Protein AF-A0A351VLK9-F1 (afdb_monomer)

Foldseek 3Di:
DDDDDDDDDDDDDPPPPPPPPPPPPPPDPDDDDDDDLVVCCVPDVPLLVLLVVALVCCVPPHTPCNQAVDDPPVDDCRGDDPLVPDDDALLSVDRCQCCFQVDNSRRPRTFHHAQAAVNCCSPPVVLLVLCVVAPDPCNPGHPCVQVRDPPDHHFPVVPDDDLDPPDDSVCQVQFADRSNRVRGDHDLPDAVVSVCSPVVVVLVCLCPDPDPSVPPGPSVPD

pLDDT: mean 87.06, std 15.51, range [38.19, 97.19]

Radius of gyration: 41.42 Å; Cα contacts (8 Å, |Δi|>4): 183; chains: 1; bounding box: 79×41×162 Å

Secondary structure (DSSP, 8-state):
---------------------------PPPPPPPPPHHHHHHH--HHHHHHHHH-GGGGTS--HHHH----TTT-S--SPPGGGT--SSGGGG-S-GGGT---TTSTTS--PPSS--HHHHTT-HHHHHHHHHS--GGGGS-HHHH--STTPPPPGGGT---SSTT--TTTHHHHEETTEEEEE---TT--HHHHHTT-HHHHHHHHH--SGGGGS-GGGT-

Mean predicted aligned error: 10.51 Å

Structure (mmCIF, N/CA/C/O backbone):
data_AF-A0A351VLK9-F1
#
_entry.id   AF-A0A351VLK9-F1
#
loop_
_atom_site.group_PDB
_atom_site.id
_atom_site.type_symbol
_atom_site.label_atom_id
_atom_site.label_alt_id
_atom_site.label_comp_id
_atom_site.label_asym_id
_atom_site.label_entity_id
_atom_site.label_seq_id
_atom_site.pdbx_PDB_ins_code
_atom_site.Cartn_x
_atom_site.Cartn_y
_atom_site.Cartn_z
_atom_site.occupancy
_atom_site.B_iso_or_equiv
_atom_site.auth_seq_id
_atom_site.auth_comp_id
_atom_site.auth_asym_id
_atom_site.auth_atom_id
_atom_site.pdbx_PDB_model_num
ATOM 1 N N . MET A 1 1 ? 32.050 27.496 -116.269 1.00 38.66 1 MET A N 1
ATOM 2 C CA . MET A 1 1 ? 32.851 26.652 -117.185 1.00 38.66 1 MET A CA 1
ATOM 3 C C . MET A 1 1 ? 34.077 26.145 -116.440 1.00 38.66 1 MET A C 1
ATOM 5 O O . MET A 1 1 ? 34.770 26.977 -115.879 1.00 38.66 1 MET A O 1
ATOM 9 N N . LYS A 1 2 ? 34.313 24.822 -116.494 1.00 38.19 2 LYS A N 1
ATOM 10 C CA . LYS A 1 2 ? 35.496 24.050 -116.039 1.00 38.19 2 LYS A CA 1
ATOM 11 C C . LYS A 1 2 ? 35.729 24.023 -114.509 1.00 38.19 2 LYS A C 1
ATOM 13 O O . LYS A 1 2 ? 36.043 25.049 -113.938 1.00 38.19 2 LYS A O 1
ATOM 18 N N . SER A 1 3 ? 35.426 22.960 -113.755 1.00 40.16 3 SER A N 1
ATOM 19 C CA . SER A 1 3 ? 35.744 21.513 -113.833 1.00 40.16 3 SER A CA 1
ATOM 20 C C . SER A 1 3 ? 36.990 21.124 -113.020 1.00 40.16 3 SER A C 1
ATOM 22 O O . SER A 1 3 ? 37.981 21.842 -113.042 1.00 40.16 3 SER A O 1
ATOM 24 N N . LEU A 1 4 ? 36.894 19.928 -112.417 1.00 43.19 4 LEU A N 1
ATOM 25 C CA . LEU A 1 4 ? 37.929 19.050 -111.840 1.00 43.19 4 LEU A CA 1
ATOM 26 C C . LEU A 1 4 ? 38.531 19.499 -110.495 1.00 43.19 4 LEU A C 1
ATOM 28 O O . LEU A 1 4 ? 39.123 20.558 -110.389 1.00 43.19 4 LEU A O 1
ATOM 32 N N . ALA A 1 5 ? 38.302 18.816 -109.371 1.00 42.62 5 ALA A N 1
ATOM 33 C CA . ALA A 1 5 ? 38.585 17.421 -109.003 1.00 42.62 5 ALA A CA 1
ATOM 34 C C . ALA A 1 5 ? 40.076 17.101 -108.755 1.00 42.62 5 ALA A C 1
ATOM 36 O O . ALA A 1 5 ? 40.874 17.056 -109.682 1.00 42.62 5 ALA A O 1
ATOM 37 N N . ARG A 1 6 ? 40.311 16.670 -107.502 1.00 44.03 6 ARG A N 1
ATOM 38 C CA . ARG A 1 6 ? 41.155 15.550 -107.036 1.00 44.03 6 ARG A CA 1
ATOM 39 C C . ARG A 1 6 ? 42.611 15.775 -106.567 1.00 44.03 6 ARG A C 1
ATOM 41 O O . ARG A 1 6 ? 43.497 16.106 -107.334 1.00 44.03 6 ARG A O 1
ATOM 48 N N . PHE A 1 7 ? 42.789 15.302 -105.320 1.00 41.56 7 PHE A N 1
ATOM 49 C CA . PHE A 1 7 ? 43.925 14.597 -104.699 1.00 41.56 7 PHE A CA 1
ATOM 50 C C . PHE A 1 7 ? 45.202 15.368 -104.332 1.00 41.56 7 PHE A C 1
ATOM 52 O O . PHE A 1 7 ? 46.007 15.678 -105.193 1.00 41.56 7 PHE A O 1
ATOM 59 N N . MET A 1 8 ? 45.486 15.435 -103.021 1.00 42.91 8 MET A N 1
ATOM 60 C CA . MET A 1 8 ? 46.761 14.960 -102.456 1.00 42.91 8 MET A CA 1
ATOM 61 C C . MET A 1 8 ? 46.675 14.759 -100.931 1.00 42.91 8 MET A C 1
ATOM 63 O O . MET A 1 8 ? 46.055 15.537 -100.213 1.00 42.91 8 MET A O 1
ATOM 67 N N . LYS A 1 9 ? 47.260 13.646 -100.472 1.00 42.00 9 LYS A N 1
ATOM 68 C CA . LYS A 1 9 ? 47.380 13.178 -99.081 1.00 42.00 9 LYS A CA 1
ATOM 69 C C . LYS A 1 9 ? 48.529 13.898 -98.356 1.00 42.00 9 LYS A C 1
ATOM 71 O O . LYS A 1 9 ? 49.592 14.022 -98.951 1.00 42.00 9 LYS A O 1
ATOM 76 N N . ALA A 1 10 ? 48.362 14.208 -97.069 1.00 46.72 10 ALA A N 1
ATOM 77 C CA . ALA A 1 10 ? 49.424 14.274 -96.043 1.00 46.72 10 ALA A CA 1
ATOM 78 C C . ALA A 1 10 ? 48.728 14.357 -94.663 1.00 46.72 10 ALA A C 1
ATOM 80 O O . ALA A 1 10 ? 47.927 15.256 -94.454 1.00 46.72 10 ALA A O 1
ATOM 81 N N . LEU A 1 11 ? 48.680 13.305 -93.839 1.00 42.38 11 LEU A N 1
ATOM 82 C CA . LEU A 1 11 ? 49.688 12.797 -92.888 1.00 42.38 11 LEU A CA 1
ATOM 83 C C . LEU A 1 11 ? 50.043 13.779 -91.744 1.00 42.38 11 LEU A C 1
ATOM 85 O O . LEU A 1 11 ? 50.674 14.799 -91.985 1.00 42.38 11 LEU A O 1
ATOM 89 N N . GLY A 1 12 ? 49.710 13.383 -90.503 1.00 39.00 12 GLY A N 1
ATOM 90 C CA . GLY A 1 12 ? 50.138 13.998 -89.229 1.00 39.00 12 GLY A CA 1
ATOM 91 C C . GLY A 1 12 ? 49.122 15.006 -88.671 1.00 39.00 12 GLY A C 1
ATOM 92 O O . GLY A 1 12 ? 48.649 15.858 -89.400 1.00 39.00 12 GLY A O 1
ATOM 93 N N . VAL A 1 13 ? 48.686 14.999 -87.412 1.00 45.06 13 VAL A N 1
ATOM 94 C CA . VAL A 1 13 ? 49.172 14.401 -86.163 1.00 45.06 13 VAL A CA 1
ATOM 95 C C . VAL A 1 13 ? 47.934 14.152 -85.290 1.00 45.06 13 VAL A C 1
ATOM 97 O O . VAL A 1 13 ? 47.103 15.043 -85.125 1.00 45.06 13 VAL A O 1
ATOM 100 N N . ALA A 1 14 ? 47.787 12.945 -84.741 1.00 46.28 14 ALA A N 1
ATOM 101 C CA . ALA A 1 14 ? 46.732 12.634 -83.780 1.00 46.28 14 ALA A CA 1
ATOM 102 C C . ALA A 1 14 ? 47.067 13.285 -82.429 1.00 46.28 14 ALA A C 1
ATOM 104 O O . ALA A 1 14 ? 47.799 12.720 -81.621 1.00 46.28 14 ALA A O 1
ATOM 105 N N . ALA A 1 15 ? 46.552 14.491 -82.194 1.00 49.56 15 ALA A N 1
ATOM 106 C CA . ALA A 1 15 ? 46.549 15.109 -80.876 1.00 49.56 15 ALA A CA 1
ATOM 107 C C . ALA A 1 15 ? 45.440 14.461 -80.032 1.00 49.56 15 ALA A C 1
ATOM 109 O O . ALA A 1 15 ? 44.283 14.879 -80.058 1.00 49.56 15 ALA A O 1
ATOM 110 N N . THR A 1 16 ? 45.778 13.396 -79.306 1.00 49.72 16 THR A N 1
ATOM 111 C CA . THR A 1 16 ? 44.915 12.833 -78.265 1.00 49.72 16 THR A CA 1
ATOM 112 C C . THR A 1 16 ? 44.784 13.840 -77.123 1.00 49.72 16 THR A C 1
ATOM 114 O O . THR A 1 16 ? 45.648 13.912 -76.249 1.00 49.72 16 THR A O 1
ATOM 117 N N . LEU A 1 17 ? 43.700 14.623 -77.131 1.00 50.06 17 LEU A N 1
ATOM 118 C CA . LEU A 1 17 ? 43.206 15.341 -75.956 1.00 50.06 17 LEU A CA 1
ATOM 119 C C . LEU A 1 17 ? 42.828 14.304 -74.885 1.00 50.06 17 LEU A C 1
ATOM 121 O O . LEU A 1 17 ? 41.733 13.744 -74.904 1.00 50.06 17 LEU A O 1
ATOM 125 N N . MET A 1 18 ? 43.730 14.039 -73.939 1.00 49.38 18 MET A N 1
ATOM 126 C CA . MET A 1 18 ? 43.358 13.415 -72.670 1.00 49.38 18 MET A CA 1
ATOM 127 C C . MET A 1 18 ? 42.609 14.458 -71.838 1.00 49.38 18 MET A C 1
ATOM 129 O O . MET A 1 18 ? 43.203 15.232 -71.091 1.00 49.38 18 MET A O 1
ATOM 133 N N . GLY A 1 19 ? 41.288 14.506 -72.007 1.00 53.06 19 GLY A N 1
ATOM 134 C CA . GLY A 1 19 ? 40.402 15.188 -71.075 1.00 53.06 19 GLY A CA 1
ATOM 135 C C . GLY A 1 19 ? 40.466 14.477 -69.728 1.00 53.06 19 GLY A C 1
ATOM 136 O O . GLY A 1 19 ? 39.858 13.425 -69.552 1.00 53.06 19 GLY A O 1
ATOM 137 N N . VAL A 1 20 ? 41.223 15.036 -68.785 1.00 56.69 20 VAL A N 1
ATOM 138 C CA . VAL A 1 20 ? 41.205 14.617 -67.382 1.00 56.69 20 VAL A CA 1
ATOM 139 C C . VAL A 1 20 ? 39.860 15.051 -66.801 1.00 56.69 20 VAL A C 1
ATOM 141 O O . VAL A 1 20 ? 39.715 16.144 -66.260 1.00 56.69 20 VAL A O 1
ATOM 144 N N . THR A 1 21 ? 38.838 14.211 -66.941 1.00 60.12 21 THR A N 1
ATOM 145 C CA . THR A 1 21 ? 37.632 14.327 -66.125 1.00 60.12 21 THR A CA 1
ATOM 146 C C . THR A 1 21 ? 38.020 13.944 -64.704 1.00 60.12 21 THR A C 1
ATOM 148 O O . THR A 1 21 ? 38.149 12.761 -64.387 1.00 60.12 21 THR A O 1
ATOM 151 N N . ALA A 1 22 ? 38.260 14.945 -63.858 1.00 56.12 22 ALA A N 1
ATOM 152 C CA . ALA A 1 22 ? 38.387 14.754 -62.423 1.00 56.12 22 ALA A CA 1
ATOM 153 C C . ALA A 1 22 ? 37.045 14.232 -61.892 1.00 56.12 22 ALA A C 1
ATOM 155 O O . ALA A 1 22 ? 36.114 14.995 -61.640 1.00 56.12 22 ALA A O 1
ATOM 156 N N . LEU A 1 23 ? 36.934 12.908 -61.785 1.00 57.50 23 LEU A N 1
ATOM 157 C CA . LEU A 1 23 ? 35.837 12.246 -61.104 1.00 57.50 23 LEU A CA 1
ATOM 158 C C . LEU A 1 23 ? 36.029 12.529 -59.610 1.00 57.50 23 LEU A C 1
ATOM 160 O O . LEU A 1 23 ? 36.830 11.882 -58.937 1.00 57.50 23 LEU A O 1
ATOM 164 N N . THR A 1 24 ? 35.349 13.548 -59.093 1.00 58.91 24 THR A N 1
ATOM 165 C CA . THR A 1 24 ? 35.246 13.758 -57.652 1.00 58.91 24 THR A CA 1
ATOM 166 C C . THR A 1 24 ? 34.420 12.611 -57.083 1.00 58.91 24 THR A C 1
ATOM 168 O O . THR A 1 24 ? 33.191 12.630 -57.083 1.00 58.91 24 THR A O 1
ATOM 171 N N . ALA A 1 25 ? 35.105 11.559 -56.634 1.00 58.53 25 ALA A N 1
ATOM 172 C CA . ALA A 1 25 ? 34.496 10.519 -55.828 1.00 58.53 25 ALA A CA 1
ATOM 173 C C . ALA A 1 25 ? 34.034 11.164 -54.517 1.00 58.53 25 ALA A C 1
ATOM 175 O O . ALA A 1 25 ? 34.821 11.382 -53.597 1.00 58.53 25 ALA A O 1
ATOM 176 N N . VAL A 1 26 ? 32.750 11.515 -54.449 1.00 58.75 26 VAL A N 1
ATOM 177 C CA . VAL A 1 26 ? 32.091 11.801 -53.180 1.00 58.75 26 VAL A CA 1
ATOM 178 C C . VAL A 1 26 ? 32.098 10.482 -52.419 1.00 58.75 26 VAL A C 1
ATOM 180 O O . VAL A 1 26 ? 31.368 9.556 -52.769 1.00 58.75 26 VAL A O 1
ATOM 183 N N . ALA A 1 27 ? 32.979 10.364 -51.427 1.00 59.81 27 ALA A N 1
ATOM 184 C CA . ALA A 1 27 ? 32.932 9.266 -50.480 1.00 59.81 27 ALA A CA 1
ATOM 185 C C . ALA A 1 27 ? 31.582 9.350 -49.758 1.00 59.81 27 ALA A C 1
ATOM 187 O O . ALA A 1 27 ? 31.376 10.213 -48.908 1.00 59.81 27 ALA A O 1
ATOM 188 N N . ALA A 1 28 ? 30.635 8.506 -50.160 1.00 59.81 28 ALA A N 1
ATOM 189 C CA . ALA A 1 28 ? 29.409 8.316 -49.410 1.00 59.81 28 ALA A CA 1
ATOM 190 C C . ALA A 1 28 ? 29.796 7.744 -48.040 1.00 59.81 28 ALA A C 1
ATOM 192 O O . ALA A 1 28 ? 30.475 6.717 -47.974 1.00 59.81 28 ALA A O 1
ATOM 193 N N . ASP A 1 29 ? 29.396 8.421 -46.962 1.00 59.12 29 ASP A N 1
ATOM 194 C CA . ASP A 1 29 ? 29.546 7.899 -45.606 1.00 59.12 29 ASP A CA 1
ATOM 195 C C . ASP A 1 29 ? 28.924 6.498 -45.547 1.00 59.12 29 ASP A C 1
ATOM 197 O O . ASP A 1 29 ? 27.739 6.312 -45.842 1.00 59.12 29 ASP A O 1
ATOM 201 N N . ALA A 1 30 ? 29.730 5.495 -45.191 1.00 59.91 30 ALA A N 1
ATOM 202 C CA . ALA A 1 30 ? 29.230 4.144 -44.996 1.00 59.91 30 ALA A CA 1
ATOM 203 C C . ALA A 1 30 ? 28.154 4.164 -43.892 1.00 59.91 30 ALA A C 1
ATOM 205 O O . ALA A 1 30 ? 28.359 4.805 -42.853 1.00 59.91 30 ALA A O 1
ATOM 206 N N . PRO A 1 31 ? 27.011 3.476 -44.074 1.00 60.72 31 PRO A N 1
ATOM 207 C CA . PRO A 1 31 ? 25.967 3.456 -43.062 1.00 60.72 31 PRO A CA 1
ATOM 208 C C . PRO A 1 31 ? 26.537 2.889 -41.759 1.00 60.72 31 PRO A C 1
ATOM 210 O O . PRO A 1 31 ? 27.068 1.778 -41.721 1.00 60.72 31 PRO A O 1
ATOM 213 N N . LYS A 1 32 ? 26.443 3.674 -40.681 1.00 66.88 32 LYS A N 1
ATOM 214 C CA . LYS A 1 32 ? 26.833 3.221 -39.342 1.00 66.88 32 LYS A CA 1
ATOM 215 C C . LYS A 1 32 ? 25.995 1.998 -38.977 1.00 66.88 32 LYS A C 1
ATOM 217 O O . LYS A 1 32 ? 24.780 2.009 -39.163 1.00 66.88 32 LYS A O 1
ATOM 222 N N . ALA A 1 33 ? 26.647 0.963 -38.449 1.00 78.19 33 ALA A N 1
ATOM 223 C CA . ALA A 1 33 ? 25.965 -0.242 -37.995 1.00 78.19 33 ALA A CA 1
ATOM 224 C C . ALA A 1 33 ? 24.868 0.116 -36.976 1.00 78.19 33 ALA A C 1
ATOM 226 O O . ALA A 1 33 ? 25.128 0.810 -35.991 1.00 78.19 33 ALA A O 1
ATOM 227 N N . VAL A 1 34 ? 23.645 -0.347 -37.235 1.00 80.81 34 VAL A N 1
ATOM 228 C CA . VAL A 1 34 ? 22.484 -0.146 -36.361 1.00 80.81 34 VAL A CA 1
ATOM 229 C C . VAL A 1 34 ? 22.349 -1.368 -35.458 1.00 80.81 34 VAL A C 1
ATOM 231 O O . VAL A 1 34 ? 22.357 -2.498 -35.943 1.00 80.81 34 VAL A O 1
ATOM 234 N N . LEU A 1 35 ? 22.244 -1.146 -34.148 1.00 82.94 35 LEU A N 1
ATOM 235 C CA . LEU A 1 35 ? 22.056 -2.225 -33.179 1.00 82.94 35 LEU A CA 1
ATOM 236 C C . LEU A 1 35 ? 20.668 -2.861 -33.333 1.00 82.94 35 LEU A C 1
ATOM 238 O O . LEU A 1 35 ? 19.665 -2.171 -33.489 1.00 82.94 35 LEU A O 1
ATOM 242 N N . SER A 1 36 ? 20.604 -4.187 -33.234 1.00 87.81 36 SER A N 1
ATOM 243 C CA . SER A 1 36 ? 19.357 -4.945 -33.127 1.00 87.81 36 SER A CA 1
ATOM 244 C C . SER A 1 36 ? 19.070 -5.338 -31.671 1.00 87.81 36 SER A C 1
ATOM 246 O O . SER A 1 36 ? 19.965 -5.350 -30.826 1.00 87.81 36 SER A O 1
ATOM 248 N N . ASN A 1 37 ? 17.831 -5.738 -31.356 1.00 86.25 37 ASN A N 1
ATOM 249 C CA . ASN A 1 37 ? 17.490 -6.221 -30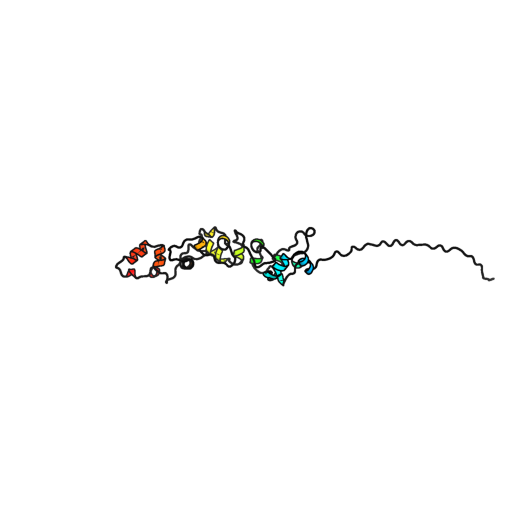.007 1.00 86.25 37 ASN A CA 1
ATOM 250 C C . ASN A 1 37 ? 18.294 -7.477 -29.609 1.00 86.25 37 ASN A C 1
ATOM 252 O O . ASN A 1 37 ? 18.609 -7.668 -28.436 1.00 86.25 37 ASN A O 1
ATOM 256 N N . SER A 1 38 ? 18.678 -8.312 -30.581 1.00 88.81 38 SER A N 1
ATOM 257 C CA . SER A 1 38 ? 19.545 -9.475 -30.353 1.00 88.81 38 SER A CA 1
ATOM 258 C C . SER A 1 38 ? 20.996 -9.116 -30.034 1.00 88.81 38 SER A C 1
ATOM 260 O O . SER A 1 38 ? 21.741 -9.970 -29.558 1.00 88.81 38 SER A O 1
ATOM 262 N N . ASP A 1 39 ? 21.423 -7.876 -30.270 1.00 91.25 39 ASP A N 1
ATOM 263 C CA . ASP A 1 39 ? 22.765 -7.433 -29.893 1.00 91.25 39 ASP A CA 1
ATOM 264 C C . ASP A 1 39 ? 22.836 -7.025 -28.419 1.00 91.25 39 ASP A C 1
ATOM 266 O O . ASP A 1 39 ? 23.883 -7.177 -27.795 1.00 91.25 39 ASP A O 1
ATOM 270 N N . CYS A 1 40 ? 21.717 -6.592 -27.825 1.00 90.00 40 CYS A N 1
ATOM 271 C CA . CYS A 1 40 ? 21.666 -6.131 -26.437 1.00 90.00 40 CYS A CA 1
ATOM 272 C C . CYS A 1 40 ? 22.142 -7.208 -25.448 1.00 90.00 40 CYS A C 1
ATOM 274 O O . CYS A 1 40 ? 22.915 -6.912 -24.537 1.00 90.00 40 CYS A O 1
ATOM 276 N N . VAL A 1 41 ? 21.736 -8.466 -25.660 1.00 90.56 41 VAL A N 1
ATOM 277 C CA . VAL A 1 41 ? 22.082 -9.607 -24.788 1.00 90.56 41 VAL A CA 1
ATOM 278 C C . VAL A 1 41 ? 23.573 -9.950 -24.802 1.00 90.56 41 VAL A C 1
ATOM 280 O O . VAL A 1 41 ? 24.061 -10.566 -23.860 1.00 90.56 41 VAL A O 1
ATOM 283 N N . LYS A 1 42 ? 24.314 -9.545 -25.845 1.00 92.00 42 LYS A N 1
ATOM 284 C CA . LYS A 1 42 ? 25.750 -9.841 -25.976 1.00 92.00 42 LYS A CA 1
ATOM 285 C C . LYS A 1 42 ? 26.588 -9.073 -24.949 1.00 92.00 42 LYS A C 1
ATOM 287 O O . LYS A 1 42 ? 27.650 -9.549 -24.566 1.00 92.00 42 LYS A O 1
ATOM 292 N N . CYS A 1 43 ? 26.099 -7.914 -24.496 1.00 93.44 43 CYS A N 1
ATOM 293 C CA . CYS A 1 43 ? 26.780 -7.056 -23.520 1.00 93.44 43 CYS A CA 1
ATOM 294 C C . CYS A 1 43 ? 25.994 -6.884 -22.209 1.00 93.44 43 CYS A C 1
ATOM 296 O O . CYS A 1 43 ? 26.592 -6.673 -21.156 1.00 93.44 43 CYS A O 1
ATOM 298 N N . HIS A 1 44 ? 24.662 -6.977 -22.245 1.00 92.38 44 HIS A N 1
ATOM 299 C CA . HIS A 1 44 ? 23.796 -6.877 -21.072 1.00 92.38 44 HIS A CA 1
ATOM 300 C C . HIS A 1 44 ? 23.087 -8.210 -20.838 1.00 92.38 44 HIS A C 1
ATOM 302 O O . HIS A 1 44 ? 21.999 -8.411 -21.356 1.00 92.38 44 HIS A O 1
ATOM 308 N N . SER A 1 45 ? 23.664 -9.114 -20.045 1.00 93.75 45 SER A N 1
ATOM 309 C CA . SER A 1 45 ? 23.023 -10.400 -19.716 1.00 93.75 45 SER A CA 1
ATOM 310 C C . SER A 1 45 ? 21.945 -10.265 -18.634 1.00 93.75 45 SER A C 1
ATOM 312 O O . SER A 1 45 ? 20.838 -10.782 -18.773 1.00 93.75 45 SER A O 1
ATOM 314 N N . ALA A 1 46 ? 22.221 -9.476 -17.592 1.00 96.38 46 ALA A N 1
ATOM 315 C CA . ALA A 1 46 ? 21.354 -9.382 -16.417 1.00 96.38 46 ALA A CA 1
ATOM 316 C C . ALA A 1 46 ? 19.960 -8.786 -16.704 1.00 96.38 46 ALA A C 1
ATOM 318 O O . ALA A 1 46 ? 18.964 -9.223 -16.130 1.00 96.38 46 ALA A O 1
ATOM 319 N N . ALA A 1 47 ? 19.862 -7.775 -17.574 1.00 94.50 47 ALA A N 1
ATOM 320 C CA . ALA A 1 47 ? 18.584 -7.124 -17.877 1.00 94.50 47 ALA A CA 1
ATOM 321 C C . ALA A 1 47 ? 17.618 -8.044 -18.659 1.00 94.50 47 ALA A C 1
ATOM 323 O O . ALA A 1 47 ? 16.487 -8.225 -18.206 1.00 94.50 47 ALA A O 1
ATOM 324 N N . PRO A 1 48 ? 18.036 -8.689 -19.763 1.00 93.94 48 PRO A N 1
ATOM 325 C CA . PRO A 1 48 ? 17.252 -9.716 -20.445 1.00 93.94 48 PRO A CA 1
ATOM 326 C C . PRO A 1 48 ? 16.838 -10.878 -19.541 1.00 93.94 48 PRO A C 1
ATOM 328 O O . PRO A 1 48 ? 15.682 -11.288 -19.593 1.00 93.94 48 PRO A O 1
ATOM 331 N N . GLU A 1 49 ? 17.727 -11.372 -18.675 1.00 95.19 49 GLU A N 1
ATOM 332 C CA . GLU A 1 49 ? 17.391 -12.417 -17.697 1.00 95.19 49 GLU A CA 1
ATOM 333 C C . GLU A 1 49 ? 16.299 -11.951 -16.723 1.00 95.19 49 GLU A C 1
ATOM 335 O O . GLU A 1 49 ? 15.310 -12.654 -16.495 1.00 95.19 49 GLU A O 1
ATOM 340 N N . ALA A 1 50 ? 16.421 -10.727 -16.200 1.00 96.56 50 ALA A N 1
ATOM 341 C CA . ALA A 1 50 ? 15.424 -10.135 -15.316 1.00 96.56 50 ALA A CA 1
ATOM 342 C C . ALA A 1 50 ? 14.062 -9.957 -16.010 1.00 96.56 50 ALA A C 1
ATOM 344 O O . ALA A 1 50 ? 13.032 -10.299 -15.422 1.00 96.56 50 ALA A O 1
ATOM 345 N N . VAL A 1 51 ? 14.044 -9.493 -17.265 1.00 95.88 51 VAL A N 1
ATOM 346 C CA . VAL A 1 51 ? 12.819 -9.382 -18.078 1.00 95.88 51 VAL A CA 1
ATOM 347 C C . VAL A 1 51 ? 12.224 -10.763 -18.359 1.00 95.88 51 VAL A C 1
ATOM 349 O O . VAL A 1 51 ? 11.012 -10.953 -18.241 1.00 95.88 51 VAL A O 1
ATOM 352 N N . ALA A 1 52 ? 13.055 -11.753 -18.687 1.00 94.94 52 ALA A N 1
ATOM 353 C CA . ALA A 1 52 ? 12.604 -13.111 -18.960 1.00 94.94 52 ALA A CA 1
ATOM 354 C C . ALA A 1 52 ? 11.929 -13.745 -17.736 1.00 94.94 52 ALA A C 1
ATOM 356 O O . ALA A 1 52 ? 10.884 -14.388 -17.894 1.00 94.94 52 ALA A O 1
ATOM 357 N N . ALA A 1 53 ? 12.494 -13.525 -16.545 1.00 96.75 53 ALA A N 1
ATOM 358 C CA . ALA A 1 53 ? 11.986 -14.049 -15.284 1.00 96.75 53 ALA A CA 1
ATOM 359 C C . ALA A 1 53 ? 10.777 -13.261 -14.748 1.00 96.75 53 ALA A C 1
ATOM 361 O O . ALA A 1 53 ? 9.805 -13.861 -14.300 1.00 96.75 53 ALA A O 1
ATOM 362 N N . ASN A 1 54 ? 10.820 -11.923 -14.788 1.00 97.19 54 ASN A N 1
ATOM 363 C CA . ASN A 1 54 ? 9.906 -11.055 -14.032 1.00 97.19 54 ASN A CA 1
ATOM 364 C C . ASN A 1 54 ? 9.420 -9.805 -14.795 1.00 97.19 54 ASN A C 1
ATOM 366 O O . ASN A 1 54 ? 8.823 -8.910 -14.190 1.00 97.19 54 ASN A O 1
ATOM 370 N N . GLY A 1 55 ? 9.625 -9.732 -16.112 1.00 96.12 55 GLY A N 1
ATOM 371 C CA . GLY A 1 55 ? 9.307 -8.558 -16.936 1.00 96.12 55 GLY A CA 1
ATOM 372 C C . GLY A 1 55 ? 7.819 -8.258 -17.104 1.00 96.12 55 GLY A C 1
ATOM 373 O O . GLY A 1 55 ? 7.449 -7.142 -17.460 1.00 96.12 55 GLY A O 1
ATOM 374 N N . GLY A 1 56 ? 6.932 -9.219 -16.832 1.00 95.38 56 GLY A N 1
ATOM 375 C CA . GLY A 1 56 ? 5.496 -9.037 -17.054 1.00 95.38 56 GLY A CA 1
ATOM 376 C C . GLY A 1 56 ? 5.209 -8.599 -18.495 1.00 95.38 56 GLY A C 1
ATOM 377 O O . GLY A 1 56 ? 5.727 -9.198 -19.432 1.00 95.38 56 GLY A O 1
ATOM 378 N N . ALA A 1 57 ? 4.431 -7.527 -18.672 1.00 94.25 57 ALA A N 1
ATOM 379 C CA . ALA A 1 57 ? 4.140 -6.974 -19.998 1.00 94.25 57 ALA A CA 1
ATOM 380 C C . ALA A 1 57 ? 5.394 -6.465 -20.732 1.00 94.25 57 ALA A C 1
ATOM 382 O O . ALA A 1 57 ? 5.417 -6.473 -21.958 1.00 94.25 57 ALA A O 1
ATOM 383 N N . HIS A 1 58 ? 6.467 -6.096 -20.021 1.00 94.62 58 HIS A N 1
ATOM 384 C CA . HIS A 1 58 ? 7.697 -5.646 -20.678 1.00 94.62 58 HIS A CA 1
ATOM 385 C C . HIS A 1 58 ? 8.438 -6.778 -21.404 1.00 94.62 58 HIS A C 1
ATOM 387 O O . HIS A 1 58 ? 9.308 -6.518 -22.221 1.00 94.62 58 HIS A O 1
ATOM 393 N N . LYS A 1 59 ? 8.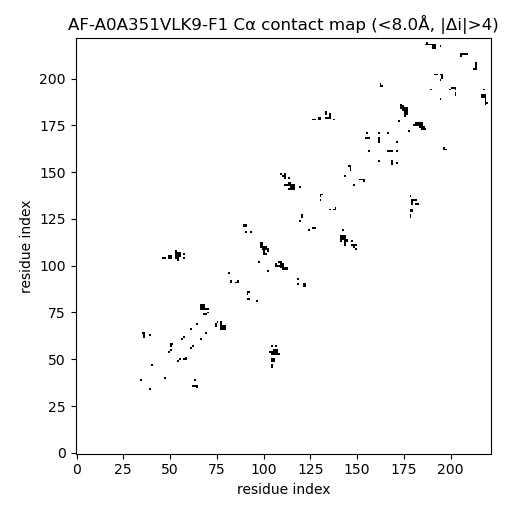089 -8.040 -21.126 1.00 94.12 59 LYS A N 1
ATOM 394 C CA . LYS A 1 59 ? 8.624 -9.203 -21.842 1.00 94.12 59 LYS A CA 1
ATOM 395 C C . LYS A 1 59 ? 7.979 -9.398 -23.219 1.00 94.12 59 LYS A C 1
ATOM 397 O O . LYS A 1 59 ? 8.584 -10.020 -24.083 1.00 94.12 59 LYS A O 1
ATOM 402 N N . THR A 1 60 ? 6.739 -8.940 -23.397 1.00 92.12 60 THR A N 1
ATOM 403 C CA . THR A 1 60 ? 5.895 -9.305 -24.551 1.00 92.12 60 THR A CA 1
ATOM 404 C C . THR A 1 60 ? 5.399 -8.119 -25.365 1.00 92.12 60 THR A C 1
ATOM 406 O O . THR A 1 60 ? 5.012 -8.301 -26.512 1.00 92.12 60 THR A O 1
ATOM 409 N N . SER A 1 61 ? 5.342 -6.929 -24.772 1.00 93.25 61 SER A N 1
ATOM 410 C CA . SER A 1 61 ? 4.691 -5.753 -25.365 1.00 93.25 61 SER A CA 1
ATOM 411 C C . SER A 1 61 ? 5.662 -4.630 -25.713 1.00 93.25 61 SER A C 1
ATOM 413 O O . SER A 1 61 ? 5.246 -3.651 -26.317 1.00 93.25 61 SER A O 1
ATOM 415 N N . VAL A 1 62 ? 6.930 -4.763 -25.325 1.00 92.56 62 VAL A N 1
ATOM 416 C CA . VAL A 1 62 ? 8.017 -3.844 -25.676 1.00 92.56 62 VAL A CA 1
ATOM 417 C C . VAL A 1 62 ? 9.282 -4.660 -25.921 1.00 92.56 62 VAL A C 1
ATOM 419 O O . VAL A 1 62 ? 9.445 -5.759 -25.390 1.00 92.56 62 VAL A O 1
ATOM 422 N N . SER A 1 63 ? 10.181 -4.112 -26.719 1.00 92.44 63 SER A N 1
ATOM 423 C CA . SER A 1 63 ? 11.525 -4.614 -26.959 1.00 92.44 63 SER A CA 1
ATOM 424 C C . SER A 1 63 ? 12.573 -3.733 -26.273 1.00 92.44 63 SER A C 1
ATOM 426 O O . SER A 1 63 ? 12.253 -2.684 -25.707 1.00 92.44 63 SER A O 1
ATOM 428 N N . CYS A 1 64 ? 13.844 -4.147 -26.301 1.00 92.50 64 CYS A N 1
ATOM 429 C CA . CYS A 1 64 ? 14.922 -3.387 -25.667 1.00 92.50 64 CYS A CA 1
ATOM 430 C C . CYS A 1 64 ? 15.007 -1.969 -26.247 1.00 92.50 64 CYS A C 1
ATOM 432 O O . CYS A 1 64 ? 15.122 -1.015 -25.488 1.00 92.50 64 CYS A O 1
ATOM 434 N N . GLN A 1 65 ? 14.883 -1.828 -27.567 1.00 91.50 65 GLN A N 1
ATOM 435 C CA . GLN A 1 65 ? 14.962 -0.542 -28.265 1.00 91.50 65 GLN A CA 1
ATOM 436 C C . GLN A 1 65 ? 13.706 0.329 -28.133 1.00 91.50 65 GLN A C 1
ATOM 438 O O . GLN A 1 65 ? 13.821 1.546 -28.228 1.00 91.50 65 GLN A O 1
ATOM 443 N N . ASP A 1 66 ? 12.538 -0.252 -27.833 1.00 91.69 66 ASP A N 1
ATOM 444 C CA . ASP A 1 66 ? 11.321 0.536 -27.565 1.00 91.69 66 ASP A CA 1
ATOM 445 C C . ASP A 1 66 ? 11.444 1.342 -26.262 1.00 91.69 66 ASP A C 1
ATOM 447 O O . ASP A 1 66 ? 10.831 2.395 -26.106 1.00 91.69 66 ASP A O 1
ATOM 451 N N . CYS A 1 67 ? 12.263 0.851 -25.325 1.00 91.38 67 CYS A N 1
ATOM 452 C CA . CYS A 1 67 ? 12.587 1.541 -24.081 1.00 91.38 67 CYS A CA 1
ATOM 453 C C . CYS A 1 67 ? 13.971 2.209 -24.122 1.00 91.38 67 CYS A C 1
ATOM 455 O O . CYS A 1 67 ? 14.182 3.199 -23.438 1.00 91.38 67 CYS A O 1
ATOM 457 N N . HIS A 1 68 ? 14.923 1.699 -24.907 1.00 92.38 68 HIS A N 1
ATOM 458 C CA . HIS A 1 68 ? 16.274 2.246 -25.002 1.00 92.38 68 HIS A CA 1
ATOM 459 C C . HIS A 1 68 ? 16.563 2.842 -26.382 1.00 92.38 68 HIS A C 1
ATOM 461 O O . HIS A 1 68 ? 17.155 2.192 -27.242 1.00 92.38 68 HIS A O 1
ATOM 467 N N . ALA A 1 69 ? 16.240 4.126 -26.556 1.00 87.69 69 ALA A N 1
ATOM 468 C CA . ALA A 1 69 ? 16.398 4.866 -27.815 1.00 87.69 69 ALA A CA 1
ATOM 469 C C . ALA A 1 69 ? 17.859 5.255 -28.161 1.00 87.69 69 ALA A C 1
ATOM 471 O O . ALA A 1 69 ? 18.104 6.186 -28.930 1.00 87.69 69 ALA A O 1
ATOM 472 N N . GLY A 1 70 ? 18.853 4.591 -27.566 1.00 87.56 70 GLY A N 1
ATOM 473 C CA . GLY A 1 70 ? 20.267 4.852 -27.816 1.00 87.56 70 GLY A CA 1
ATOM 474 C C . GLY A 1 70 ? 21.191 4.293 -26.738 1.00 87.56 70 GLY A C 1
ATOM 475 O O . GLY A 1 70 ? 20.767 3.560 -25.850 1.00 87.56 70 GLY A O 1
ATOM 476 N N . HIS A 1 71 ? 22.471 4.660 -26.811 1.00 86.69 71 HIS A N 1
ATOM 477 C CA . HIS A 1 71 ? 23.501 4.190 -25.885 1.00 86.69 71 HIS A CA 1
ATOM 478 C C . HIS A 1 71 ? 24.412 5.350 -25.440 1.00 86.69 71 HIS A C 1
ATOM 480 O O . HIS A 1 71 ? 24.703 6.238 -26.255 1.00 86.69 71 HIS A O 1
ATOM 486 N N . PRO A 1 72 ? 24.899 5.382 -24.183 1.00 87.00 72 PRO A N 1
ATOM 487 C CA . PRO A 1 72 ? 25.849 6.400 -23.754 1.00 87.00 72 PRO A CA 1
ATOM 488 C C . PRO A 1 72 ? 27.221 6.175 -24.418 1.00 87.00 72 PRO A C 1
ATOM 490 O O . PRO A 1 72 ? 27.571 5.031 -24.714 1.00 87.00 72 PRO A O 1
ATOM 493 N N . PRO A 1 73 ? 28.026 7.230 -24.636 1.00 89.25 73 PRO A N 1
ATOM 494 C CA . PRO A 1 73 ? 27.769 8.626 -24.269 1.00 89.25 73 PRO A CA 1
ATOM 495 C C . PRO A 1 73 ? 26.914 9.405 -25.285 1.00 89.25 73 PRO A C 1
ATOM 497 O O . PRO A 1 73 ? 26.512 10.528 -24.983 1.00 89.25 73 PRO A O 1
ATOM 500 N N . THR A 1 74 ? 26.632 8.837 -26.462 1.00 89.50 74 THR A N 1
ATOM 501 C CA . THR A 1 74 ? 25.935 9.515 -27.569 1.00 89.50 74 THR A CA 1
ATOM 502 C C . THR A 1 74 ? 24.513 9.928 -27.201 1.00 89.50 74 THR A C 1
ATOM 504 O O . THR A 1 74 ? 24.095 11.040 -27.512 1.00 89.50 74 THR A O 1
ATOM 507 N N . VAL A 1 75 ? 23.785 9.066 -26.488 1.00 88.06 75 VAL A N 1
ATOM 508 C CA . VAL A 1 75 ? 22.448 9.362 -25.961 1.00 88.06 75 VAL A CA 1
ATOM 509 C C . VAL A 1 75 ? 22.492 9.253 -24.442 1.00 88.06 75 VAL A C 1
ATOM 511 O O . VAL A 1 75 ? 22.862 8.219 -23.899 1.00 88.06 75 VAL A O 1
ATOM 514 N N . LYS A 1 76 ? 22.146 10.335 -23.735 1.00 84.81 76 LYS A N 1
ATOM 515 C CA . LYS A 1 76 ? 22.210 10.387 -22.260 1.00 84.81 76 LYS A CA 1
ATOM 516 C C . LYS A 1 76 ? 20.883 10.042 -21.582 1.00 84.81 76 LYS A C 1
ATOM 518 O O . LYS A 1 76 ? 20.879 9.435 -20.519 1.00 84.81 76 LYS A O 1
ATOM 523 N N . LYS A 1 77 ? 19.758 10.428 -22.189 1.00 87.06 77 LYS A N 1
ATOM 524 C CA . LYS A 1 77 ? 18.398 10.142 -21.705 1.00 87.06 77 LYS A CA 1
ATOM 525 C C . LYS A 1 77 ? 17.773 9.089 -22.605 1.00 87.06 77 LYS A C 1
ATOM 527 O O . LYS A 1 77 ? 17.098 9.410 -23.571 1.00 87.06 77 LYS A O 1
ATOM 532 N N . ILE A 1 78 ? 18.127 7.844 -22.328 1.00 90.31 78 ILE A N 1
ATOM 533 C CA . ILE A 1 78 ? 17.822 6.715 -23.208 1.00 90.31 78 ILE A CA 1
ATOM 534 C C . ILE A 1 78 ? 16.419 6.159 -22.953 1.00 90.31 78 ILE A C 1
ATOM 536 O O . ILE A 1 78 ? 15.801 5.656 -23.883 1.00 90.31 78 ILE A O 1
ATOM 540 N N . ILE A 1 79 ? 15.945 6.264 -21.707 1.00 90.81 79 ILE A N 1
ATOM 541 C CA . ILE A 1 79 ? 14.662 5.724 -21.255 1.00 90.81 79 ILE A CA 1
ATOM 542 C C . ILE A 1 79 ? 13.577 6.803 -21.400 1.00 90.81 79 ILE A C 1
ATOM 544 O O . ILE A 1 79 ? 13.771 7.899 -20.862 1.00 90.81 79 ILE A O 1
ATOM 548 N N . PRO A 1 80 ? 12.461 6.528 -22.101 1.00 91.06 80 PRO A N 1
ATOM 549 C CA . PRO A 1 80 ? 11.339 7.450 -22.210 1.00 91.06 80 PRO A CA 1
ATOM 550 C C . PRO A 1 80 ? 10.578 7.594 -20.887 1.00 91.06 80 PRO A C 1
ATOM 552 O O . PRO A 1 80 ? 10.688 6.774 -19.973 1.00 91.06 80 PRO A O 1
ATOM 555 N N . GLU A 1 81 ? 9.745 8.630 -20.800 1.00 91.88 81 GLU A N 1
ATOM 556 C CA . GLU A 1 81 ? 8.838 8.800 -19.665 1.00 91.88 81 GLU A CA 1
ATOM 557 C C . GLU A 1 81 ? 7.833 7.644 -19.594 1.00 91.88 81 GLU A C 1
ATOM 559 O O . GLU A 1 81 ? 7.212 7.277 -20.594 1.00 91.88 81 GLU A O 1
ATOM 564 N N . CYS A 1 82 ? 7.608 7.101 -18.394 1.00 93.50 82 CYS A N 1
ATOM 56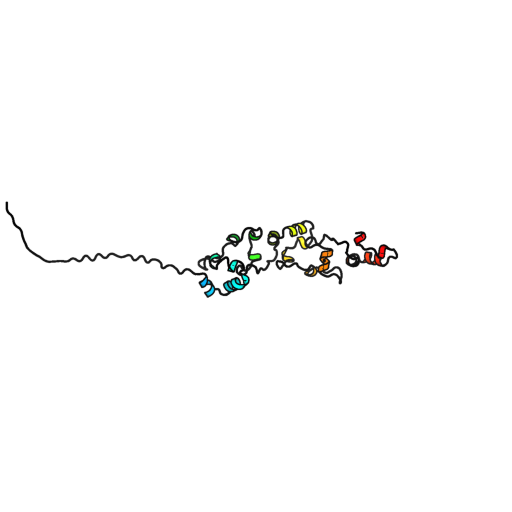5 C CA . CYS A 1 82 ? 6.725 5.945 -18.198 1.00 93.50 82 CYS A CA 1
ATOM 566 C C . CYS A 1 82 ? 5.296 6.204 -18.713 1.00 93.50 82 CYS A C 1
ATOM 568 O O . CYS A 1 82 ? 4.626 5.290 -19.195 1.00 93.50 82 CYS A O 1
ATOM 570 N N . SER A 1 83 ? 4.840 7.457 -18.633 1.00 92.94 83 SER A N 1
ATOM 571 C CA . SER A 1 83 ? 3.512 7.907 -19.062 1.00 92.94 83 SER A CA 1
ATOM 572 C C . SER A 1 83 ? 3.286 7.855 -20.577 1.00 92.94 83 SER A C 1
ATOM 574 O O . SER A 1 83 ? 2.137 7.936 -21.007 1.00 92.94 83 SER A O 1
ATOM 576 N N . GLN A 1 84 ? 4.336 7.679 -21.390 1.00 92.69 84 GLN A N 1
ATOM 577 C CA . GLN A 1 84 ? 4.190 7.492 -22.839 1.00 92.69 84 GLN A CA 1
ATOM 578 C C . GLN A 1 84 ? 3.492 6.170 -23.187 1.00 92.69 84 GLN A C 1
ATOM 580 O O . GLN A 1 84 ? 2.824 6.084 -24.214 1.00 92.69 84 GLN A O 1
ATOM 585 N N . CYS A 1 85 ? 3.596 5.159 -22.317 1.00 94.06 85 CYS A N 1
ATOM 586 C CA . CYS A 1 85 ? 2.946 3.859 -22.505 1.00 94.06 85 CYS A CA 1
ATOM 587 C C . CYS A 1 85 ? 1.964 3.514 -21.372 1.00 94.06 85 CYS A C 1
ATOM 589 O O . CYS A 1 85 ? 0.938 2.879 -21.612 1.00 94.06 85 CYS A O 1
ATOM 591 N N . HIS A 1 86 ? 2.236 3.938 -20.133 1.00 94.56 86 HIS A N 1
ATOM 592 C CA . HIS A 1 86 ? 1.360 3.687 -18.989 1.00 94.56 86 HIS A CA 1
ATOM 593 C C . HIS A 1 86 ? 0.307 4.788 -18.836 1.00 94.56 86 HIS A C 1
ATOM 595 O O . HIS A 1 86 ? 0.623 5.922 -18.485 1.00 94.56 86 HIS A O 1
ATOM 601 N N . SER A 1 87 ? -0.967 4.449 -19.048 1.00 95.06 87 SER A N 1
ATOM 602 C CA . SER A 1 87 ? -2.070 5.417 -19.001 1.00 95.06 87 SER A CA 1
ATOM 603 C C . SER A 1 87 ? -3.411 4.783 -18.591 1.00 95.06 87 SER A C 1
ATOM 605 O O . SER A 1 87 ? -3.516 3.580 -18.356 1.00 95.06 87 SER A O 1
ATOM 607 N N . GLY A 1 88 ? -4.453 5.609 -18.435 1.00 94.12 88 GLY A N 1
ATOM 608 C CA . GLY A 1 88 ? -5.837 5.146 -18.243 1.00 94.12 88 GLY A CA 1
ATOM 609 C C . GLY A 1 88 ? -6.294 4.917 -16.796 1.00 94.12 88 GLY A C 1
ATOM 610 O O . GLY A 1 88 ? -7.463 4.617 -16.571 1.00 94.12 88 GLY A O 1
ATOM 611 N N . LYS A 1 89 ? -5.425 5.094 -15.791 1.00 94.44 89 LYS A N 1
ATOM 612 C CA . LYS A 1 89 ? -5.785 4.996 -14.360 1.00 94.44 89 LYS A CA 1
ATOM 613 C C . LYS A 1 89 ? -5.152 6.124 -13.541 1.00 94.44 89 LYS A C 1
ATOM 615 O O . LYS A 1 89 ? -4.077 6.586 -13.921 1.00 94.44 89 LYS A O 1
ATOM 620 N N . PRO A 1 90 ? -5.749 6.535 -12.401 1.00 94.81 90 PRO A N 1
ATOM 621 C CA . PRO A 1 90 ? -5.159 7.544 -11.514 1.00 94.81 90 PRO A CA 1
ATOM 622 C C . PRO A 1 90 ? -3.722 7.216 -11.097 1.00 94.81 90 PRO A C 1
ATOM 624 O O . PRO A 1 90 ? -2.877 8.101 -11.067 1.00 94.81 90 PRO A O 1
ATOM 627 N N . HIS A 1 91 ? -3.428 5.935 -10.864 1.00 94.50 91 HIS A N 1
ATOM 628 C CA . HIS A 1 91 ? -2.086 5.452 -10.542 1.00 94.50 91 HIS A CA 1
ATOM 629 C C . HIS A 1 91 ? -1.026 5.845 -11.586 1.00 94.50 91 HIS A C 1
ATOM 631 O O . HIS A 1 91 ? 0.075 6.243 -11.227 1.00 94.50 91 HIS A O 1
ATOM 637 N N . TYR A 1 92 ? -1.360 5.808 -12.877 1.00 94.88 92 TYR A N 1
ATOM 638 C CA . TYR A 1 92 ? -0.413 6.151 -13.943 1.00 94.88 92 TYR A CA 1
ATOM 639 C C . TYR A 1 92 ? -0.187 7.661 -14.107 1.00 94.88 92 TYR A C 1
ATOM 641 O O . TYR A 1 92 ? 0.651 8.071 -14.900 1.00 94.88 92 TYR A O 1
ATOM 649 N N . LYS A 1 93 ? -0.914 8.499 -13.356 1.00 93.88 93 LYS A N 1
ATOM 650 C CA . LYS A 1 93 ? -0.705 9.955 -13.313 1.00 93.88 93 LYS A CA 1
ATOM 651 C C . LYS A 1 93 ? 0.326 10.376 -12.258 1.00 93.88 93 LYS A C 1
ATOM 653 O O . LYS A 1 93 ? 0.613 11.563 -12.133 1.00 93.88 93 LYS A O 1
ATOM 658 N N . LEU A 1 94 ? 0.845 9.433 -11.469 1.00 94.00 94 LEU A N 1
ATOM 659 C CA . LEU A 1 94 ? 1.871 9.704 -10.465 1.00 94.00 94 LEU A CA 1
ATOM 660 C C . LEU A 1 94 ? 3.192 10.083 -11.148 1.00 94.00 94 LEU A C 1
ATOM 662 O O . LEU A 1 94 ? 3.619 9.426 -12.090 1.00 94.00 94 LEU A O 1
ATOM 666 N N . ALA A 1 95 ? 3.867 11.116 -10.641 1.00 88.94 95 ALA A N 1
ATOM 667 C CA . ALA A 1 95 ? 5.110 11.606 -11.240 1.00 88.94 95 ALA A CA 1
ATOM 668 C C . ALA A 1 95 ? 6.335 10.725 -10.916 1.00 88.94 95 ALA A C 1
ATOM 670 O O . ALA A 1 95 ? 7.248 10.597 -11.723 1.00 88.94 95 ALA A O 1
ATOM 671 N N . ALA A 1 96 ? 6.374 10.106 -9.731 1.00 92.19 96 ALA A N 1
ATOM 672 C CA . ALA A 1 96 ? 7.578 9.466 -9.195 1.00 92.19 96 ALA A CA 1
ATOM 673 C C . ALA A 1 96 ? 7.499 7.925 -9.208 1.00 92.19 96 ALA A C 1
ATOM 675 O O . ALA A 1 96 ? 7.616 7.274 -8.168 1.00 92.19 96 ALA A O 1
ATOM 676 N N . CYS A 1 97 ? 7.317 7.331 -10.392 1.00 94.50 97 CYS A N 1
ATOM 677 C CA . CYS A 1 97 ? 7.104 5.886 -10.586 1.00 94.50 97 CYS A CA 1
ATOM 678 C C . CYS A 1 97 ? 8.165 5.009 -9.891 1.00 94.50 97 CYS A C 1
ATOM 680 O O . CYS A 1 97 ? 7.849 4.003 -9.247 1.00 94.50 97 CYS A O 1
ATOM 682 N N . LEU A 1 98 ? 9.433 5.431 -9.962 1.00 94.06 98 LEU A N 1
ATOM 683 C CA . LEU A 1 98 ? 10.584 4.694 -9.428 1.00 94.06 98 LEU A CA 1
ATOM 684 C C . LEU A 1 98 ? 10.669 4.685 -7.892 1.00 94.06 98 LEU A C 1
ATOM 686 O O . LEU A 1 98 ? 11.495 3.964 -7.333 1.00 94.06 98 LEU A O 1
ATOM 690 N N . ARG A 1 99 ? 9.801 5.428 -7.186 1.00 94.44 99 ARG A N 1
ATOM 691 C CA . ARG A 1 99 ? 9.677 5.320 -5.720 1.00 94.44 99 ARG A CA 1
ATOM 692 C C . ARG A 1 99 ? 9.123 3.970 -5.275 1.00 94.44 99 ARG A C 1
ATOM 694 O O . ARG A 1 99 ? 9.299 3.609 -4.117 1.00 94.44 99 ARG A O 1
ATOM 701 N N . CYS A 1 100 ? 8.453 3.252 -6.173 1.00 95.56 100 CYS A N 1
ATOM 702 C CA . CYS A 1 100 ? 7.959 1.900 -5.925 1.00 95.56 100 CYS A CA 1
ATOM 703 C C . CYS A 1 100 ? 8.484 0.921 -6.981 1.00 95.56 100 CYS A C 1
ATOM 705 O O . CYS A 1 100 ? 8.937 -0.169 -6.648 1.00 95.56 100 CYS A O 1
ATOM 707 N N . HIS A 1 101 ? 8.470 1.310 -8.255 1.00 95.62 101 HIS A N 1
ATOM 708 C CA . HIS A 1 101 ? 8.947 0.484 -9.362 1.00 95.62 101 HIS A CA 1
ATOM 709 C C . HIS A 1 101 ? 10.448 0.682 -9.581 1.00 95.62 101 HIS A C 1
ATOM 711 O O . HIS A 1 101 ? 10.861 1.301 -10.552 1.00 95.62 101 HIS A O 1
ATOM 717 N N . ASN A 1 102 ? 11.283 0.192 -8.665 1.00 94.56 102 ASN A N 1
ATOM 718 C CA . ASN A 1 102 ? 12.720 0.505 -8.673 1.00 94.56 102 ASN A CA 1
ATOM 719 C C . ASN A 1 102 ? 13.486 -0.097 -9.863 1.00 94.56 102 ASN A C 1
ATOM 721 O O . ASN A 1 102 ? 14.605 0.329 -10.137 1.00 94.56 102 ASN A O 1
ATOM 725 N N . ASN A 1 103 ? 12.908 -1.087 -10.547 1.00 95.12 103 ASN A N 1
ATOM 726 C CA . ASN A 1 103 ? 13.511 -1.727 -11.708 1.00 95.12 103 ASN A CA 1
ATOM 727 C C . ASN A 1 103 ? 12.461 -1.953 -12.816 1.00 95.12 103 ASN A C 1
ATOM 729 O O . ASN A 1 103 ? 11.607 -2.835 -12.672 1.00 95.12 103 ASN A O 1
ATOM 733 N N . PRO A 1 104 ? 12.532 -1.211 -13.937 1.00 94.50 104 PRO A N 1
ATOM 734 C CA . PRO A 1 104 ? 11.641 -1.397 -15.082 1.00 94.50 104 PRO A CA 1
ATOM 735 C C . PRO A 1 104 ? 11.750 -2.777 -15.742 1.00 94.50 104 PRO A C 1
ATOM 737 O O . PRO A 1 104 ? 10.804 -3.202 -16.393 1.00 94.50 104 PRO A O 1
ATOM 740 N N . HIS A 1 105 ? 12.849 -3.513 -15.559 1.00 96.12 105 HIS A N 1
ATOM 741 C CA . HIS A 1 105 ? 12.973 -4.889 -16.055 1.00 96.12 105 HIS A CA 1
ATOM 742 C C . HIS A 1 105 ? 12.186 -5.901 -15.214 1.00 96.12 105 HIS A C 1
ATOM 744 O O . HIS A 1 105 ? 11.930 -7.011 -15.670 1.00 96.12 105 HIS A O 1
ATOM 750 N N . THR A 1 106 ? 11.777 -5.526 -13.999 1.00 96.88 106 THR A N 1
ATOM 751 C CA . THR A 1 106 ? 10.975 -6.360 -13.095 1.00 96.88 106 THR A CA 1
ATOM 752 C C . THR A 1 106 ? 9.802 -5.555 -12.528 1.00 96.88 106 THR A C 1
ATOM 754 O O . THR A 1 106 ? 9.709 -5.367 -11.313 1.00 96.88 106 THR A O 1
ATOM 757 N N . PRO A 1 107 ? 8.884 -5.048 -13.370 1.00 94.56 107 PRO A N 1
ATOM 758 C CA . PRO A 1 107 ? 7.953 -3.983 -12.991 1.00 94.56 107 PRO A CA 1
ATOM 759 C C . PRO A 1 107 ? 6.994 -4.361 -11.853 1.00 94.56 107 PRO A C 1
ATOM 761 O O . PRO A 1 107 ? 6.472 -3.477 -11.179 1.00 94.56 107 PRO A O 1
ATOM 764 N N . LYS A 1 108 ? 6.750 -5.655 -11.607 1.00 93.69 108 LYS A N 1
ATOM 765 C CA . LYS A 1 108 ? 5.899 -6.133 -10.501 1.00 93.69 108 LYS A CA 1
ATOM 766 C C . LYS A 1 108 ? 6.657 -6.406 -9.199 1.00 93.69 108 LYS A C 1
ATOM 768 O O . LYS A 1 108 ? 6.020 -6.528 -8.155 1.00 93.69 108 LYS A O 1
ATOM 773 N N . ILE A 1 109 ? 7.985 -6.489 -9.243 1.00 95.25 109 ILE A N 1
ATOM 774 C CA . ILE A 1 109 ? 8.820 -6.601 -8.045 1.00 95.25 109 ILE A CA 1
ATOM 775 C C . ILE A 1 109 ? 9.134 -5.180 -7.594 1.00 95.25 109 ILE A C 1
ATOM 777 O O . ILE A 1 109 ? 10.013 -4.515 -8.138 1.00 95.25 109 ILE A O 1
ATOM 781 N N . ILE A 1 110 ? 8.365 -4.713 -6.616 1.00 94.88 110 ILE A N 1
ATOM 782 C CA . ILE A 1 110 ? 8.436 -3.340 -6.127 1.00 94.88 110 ILE A CA 1
ATOM 783 C C . ILE A 1 110 ? 8.963 -3.289 -4.701 1.00 94.88 110 ILE A C 1
ATOM 785 O O . ILE A 1 110 ? 8.688 -4.173 -3.886 1.00 94.88 110 ILE A O 1
ATOM 789 N N . LYS A 1 111 ? 9.663 -2.204 -4.377 1.00 95.25 111 LYS A N 1
ATOM 790 C CA . LYS A 1 111 ? 10.003 -1.839 -3.007 1.00 95.25 111 LYS A CA 1
ATOM 791 C C . LYS A 1 111 ? 9.447 -0.452 -2.743 1.00 95.25 111 LYS A C 1
ATOM 793 O O . LYS A 1 111 ? 9.845 0.521 -3.374 1.00 95.25 111 LYS A O 1
ATOM 798 N N . LEU A 1 112 ? 8.518 -0.373 -1.798 1.00 95.56 112 LEU A N 1
ATOM 799 C CA . LEU A 1 112 ? 7.930 0.901 -1.412 1.00 95.56 112 LEU A CA 1
ATOM 800 C C . LEU A 1 112 ? 9.002 1.777 -0.758 1.00 95.56 112 LEU A C 1
ATOM 802 O O . LEU A 1 112 ? 9.681 1.352 0.179 1.00 95.56 112 LEU A O 1
ATOM 806 N N . ALA A 1 113 ? 9.151 3.003 -1.253 1.00 94.94 113 ALA A N 1
ATOM 807 C CA . ALA A 1 113 ? 9.891 4.031 -0.545 1.00 94.94 113 ALA A CA 1
ATOM 808 C C . ALA A 1 113 ? 9.207 4.366 0.789 1.00 94.94 113 ALA A C 1
ATOM 810 O O . ALA A 1 113 ? 8.004 4.173 0.975 1.00 94.94 113 ALA A O 1
ATOM 811 N N . ASN A 1 114 ? 9.980 4.938 1.707 1.00 93.62 114 ASN A N 1
ATOM 812 C CA . ASN A 1 114 ? 9.424 5.519 2.921 1.00 93.62 114 ASN A CA 1
ATOM 813 C C . ASN A 1 114 ? 8.643 6.801 2.598 1.00 93.62 114 ASN A C 1
ATOM 815 O O . ASN A 1 114 ? 8.858 7.442 1.563 1.00 93.62 114 ASN A O 1
ATOM 819 N N . ASN A 1 115 ? 7.781 7.198 3.534 1.00 94.81 115 ASN A N 1
ATOM 820 C CA . ASN A 1 115 ? 6.986 8.422 3.473 1.00 94.81 115 ASN A CA 1
ATOM 821 C C . ASN A 1 115 ? 6.189 8.561 2.160 1.00 94.81 115 ASN A C 1
ATOM 823 O O . ASN A 1 115 ? 6.258 9.593 1.489 1.00 94.81 115 ASN A O 1
ATOM 827 N N . ILE A 1 116 ? 5.463 7.507 1.767 1.00 94.75 116 ILE A N 1
ATOM 828 C CA . ILE A 1 116 ? 4.464 7.563 0.686 1.00 94.75 116 ILE A CA 1
ATOM 829 C C . ILE A 1 116 ? 3.055 7.536 1.278 1.00 94.75 116 ILE A C 1
ATOM 831 O O . ILE A 1 116 ? 2.736 6.707 2.134 1.00 94.75 116 ILE A O 1
ATOM 835 N N . THR A 1 117 ? 2.220 8.451 0.798 1.00 95.62 117 THR A N 1
ATOM 836 C CA . THR A 1 117 ? 0.792 8.531 1.127 1.00 95.62 117 THR A CA 1
ATOM 837 C C . THR A 1 117 ? 0.026 8.775 -0.158 1.00 95.62 117 THR A C 1
ATOM 839 O O . THR A 1 117 ? -0.785 7.938 -0.539 1.00 95.62 117 THR A O 1
ATOM 842 N N . GLU A 1 118 ? 0.347 9.857 -0.871 1.00 94.12 118 GLU A N 1
ATOM 843 C CA . GLU A 1 118 ? -0.348 10.270 -2.096 1.00 94.12 118 GLU A CA 1
ATOM 844 C C . GLU A 1 118 ? -0.388 9.166 -3.160 1.00 94.12 118 GLU A C 1
ATOM 846 O O . GLU A 1 118 ? -1.433 8.907 -3.757 1.00 94.12 118 GLU A O 1
ATOM 851 N N . GLU A 1 119 ? 0.709 8.425 -3.335 1.00 95.12 119 GLU A N 1
ATOM 852 C CA . GLU A 1 119 ? 0.762 7.294 -4.261 1.00 95.12 119 GLU A CA 1
ATOM 853 C C . GLU A 1 119 ? -0.256 6.205 -3.905 1.00 95.12 119 GLU A C 1
ATOM 855 O O . GLU A 1 119 ? -0.910 5.646 -4.789 1.00 95.12 119 GLU A O 1
ATOM 860 N N . CYS A 1 120 ? -0.440 5.922 -2.613 1.00 95.81 120 CYS A N 1
ATOM 861 C CA . CYS A 1 120 ? -1.406 4.938 -2.134 1.00 95.81 120 CYS A CA 1
ATOM 862 C C . CYS A 1 120 ? -2.847 5.398 -2.396 1.00 95.81 120 CYS A C 1
ATOM 864 O O . CYS A 1 120 ? -3.716 4.574 -2.693 1.00 95.81 120 CYS A O 1
ATOM 866 N N . LEU A 1 121 ? -3.105 6.709 -2.326 1.00 95.88 121 LEU A N 1
ATOM 867 C CA . LEU A 1 121 ? -4.436 7.294 -2.515 1.00 95.88 121 LEU A CA 1
ATOM 868 C C . LEU A 1 121 ? -4.938 7.202 -3.955 1.00 95.88 121 LEU A C 1
ATOM 870 O O . LEU A 1 121 ? -6.145 7.294 -4.172 1.00 95.88 121 LEU A O 1
ATOM 874 N N . SER A 1 122 ? -4.050 6.924 -4.916 1.00 94.62 122 SER A N 1
ATOM 875 C CA . SER A 1 122 ? -4.440 6.628 -6.299 1.00 94.62 122 SER A CA 1
ATOM 876 C C . SER A 1 122 ? -5.416 5.446 -6.421 1.00 94.62 122 SER A C 1
ATOM 878 O O . SER A 1 122 ? -6.193 5.400 -7.375 1.00 94.62 122 SER A O 1
ATOM 880 N N . CYS A 1 123 ? -5.415 4.530 -5.441 1.00 95.50 123 CYS A N 1
ATOM 881 C CA . CYS A 1 123 ? -6.351 3.403 -5.342 1.00 95.50 123 CYS A CA 1
ATOM 882 C C . CYS A 1 123 ? -7.072 3.322 -3.980 1.00 95.50 123 CYS A C 1
ATOM 884 O O . CYS A 1 123 ? -8.201 2.844 -3.910 1.00 95.50 123 CYS A O 1
ATOM 886 N N . HIS A 1 124 ? -6.452 3.779 -2.885 1.00 96.06 124 HIS A N 1
ATOM 887 C CA . HIS A 1 124 ? -6.957 3.635 -1.511 1.00 96.06 124 HIS A CA 1
ATOM 888 C C . HIS A 1 124 ? -7.489 4.948 -0.908 1.00 96.06 124 HIS A C 1
ATOM 890 O O . HIS A 1 124 ? -7.234 5.261 0.257 1.00 96.06 124 HIS A O 1
ATOM 896 N N . SER A 1 125 ? -8.271 5.709 -1.675 1.00 95.62 125 SER A N 1
ATOM 897 C CA . SER A 1 125 ? -8.784 7.032 -1.279 1.00 95.62 125 SER A CA 1
ATOM 898 C C . SER A 1 125 ? -9.620 7.031 0.011 1.00 95.62 125 SER A C 1
ATOM 900 O O . SER A 1 125 ? -9.545 7.965 0.803 1.00 95.62 125 SER A O 1
ATOM 902 N N . GLN A 1 126 ? -10.366 5.963 0.295 1.00 96.25 126 GLN A N 1
ATOM 903 C CA . GLN A 1 126 ? -11.228 5.916 1.484 1.00 96.25 126 GLN A CA 1
ATOM 904 C C . GLN A 1 126 ? -10.450 5.845 2.807 1.00 96.25 126 GLN A C 1
ATOM 906 O O . GLN A 1 126 ? -10.974 6.227 3.853 1.00 96.25 126 GLN A O 1
ATOM 911 N N . GLN A 1 127 ? -9.201 5.367 2.797 1.00 95.56 127 GLN A N 1
ATOM 912 C CA . GLN A 1 127 ? -8.447 5.180 4.041 1.00 95.56 127 GLN A CA 1
ATOM 913 C C . GLN A 1 127 ? -7.990 6.515 4.639 1.00 95.56 127 GLN A C 1
ATOM 915 O O . GLN A 1 127 ? -8.006 6.679 5.859 1.00 95.56 127 GLN A O 1
ATOM 920 N N . ILE A 1 128 ? -7.658 7.503 3.796 1.00 95.31 128 ILE A N 1
ATOM 921 C CA . ILE A 1 128 ? -7.311 8.844 4.283 1.00 95.31 128 ILE A CA 1
ATOM 922 C C . ILE A 1 128 ? -8.535 9.593 4.808 1.00 95.31 128 ILE A C 1
ATOM 924 O O . ILE A 1 128 ? -8.415 10.340 5.775 1.00 95.31 128 ILE A O 1
ATOM 928 N N . VAL A 1 129 ? -9.718 9.361 4.226 1.00 95.88 129 VAL A N 1
ATOM 929 C CA . VAL A 1 129 ? -10.978 9.937 4.723 1.00 95.88 129 VAL A CA 1
ATOM 930 C C . VAL A 1 129 ? -11.206 9.494 6.166 1.00 95.88 129 VAL A C 1
ATOM 932 O O . VAL A 1 129 ? -11.390 10.333 7.042 1.00 95.88 129 VAL A O 1
ATOM 935 N N . LYS A 1 130 ? -11.072 8.192 6.433 1.00 95.12 130 LYS A N 1
ATOM 936 C CA . LYS A 1 130 ? -11.182 7.606 7.775 1.00 95.12 130 LYS A CA 1
ATOM 937 C C . LYS A 1 130 ? -10.190 8.208 8.782 1.00 95.12 130 LYS A C 1
ATOM 939 O O . LYS A 1 130 ? -10.599 8.642 9.857 1.00 95.12 130 LYS A O 1
ATOM 944 N N . LEU A 1 131 ? -8.909 8.312 8.410 1.00 94.38 131 LEU A N 1
ATOM 945 C CA . LEU A 1 131 ? -7.868 8.896 9.274 1.00 94.38 131 LEU A CA 1
ATOM 946 C C . LEU A 1 131 ? -8.081 10.386 9.569 1.00 94.38 131 LEU A C 1
ATOM 948 O O . LEU A 1 131 ? -7.661 10.862 10.627 1.00 94.38 131 LEU A O 1
ATOM 952 N N . LYS A 1 132 ? -8.678 11.127 8.627 1.00 93.69 132 LYS A N 1
ATOM 953 C CA . LYS A 1 132 ? -8.993 12.554 8.780 1.00 93.69 132 LYS A CA 1
ATOM 954 C C . LYS A 1 132 ? -10.264 12.781 9.598 1.00 93.69 132 LYS A C 1
ATOM 956 O O . LYS A 1 132 ? -10.312 13.745 10.351 1.00 93.69 132 LYS A O 1
ATOM 961 N N . GLN A 1 133 ? -11.261 11.905 9.468 1.00 95.00 133 GLN A N 1
ATOM 962 C CA . GLN A 1 133 ? -12.519 11.987 10.217 1.00 95.00 133 GLN A CA 1
ATOM 963 C C . GLN A 1 133 ? -12.318 11.793 11.721 1.00 95.00 133 GLN A C 1
ATOM 965 O O . GLN A 1 133 ? -12.942 12.495 12.510 1.00 95.00 133 GLN A O 1
ATOM 970 N N . LEU A 1 134 ? -11.439 10.869 12.123 1.00 93.31 134 LEU A N 1
ATOM 971 C CA . LEU A 1 134 ? -11.095 10.642 13.529 1.00 93.31 134 LEU A CA 1
ATOM 972 C C . LEU A 1 134 ? -9.581 10.740 13.733 1.00 93.31 134 LEU A C 1
ATOM 974 O O . LEU A 1 134 ? -8.877 9.722 13.714 1.00 93.31 134 LEU A O 1
ATOM 978 N N . PRO A 1 135 ? -9.065 11.968 13.929 1.00 93.62 135 PRO A N 1
ATOM 979 C CA . PRO A 1 135 ? -7.645 12.195 14.119 1.00 93.62 135 PRO A CA 1
ATOM 980 C C . PRO A 1 135 ? -7.078 11.402 15.299 1.00 93.62 135 PRO A C 1
ATOM 982 O O . PRO A 1 135 ? -7.629 11.373 16.398 1.00 93.62 135 PRO A O 1
ATOM 985 N N . SER A 1 136 ? -5.925 10.779 15.081 1.00 94.38 136 SER A N 1
ATOM 986 C CA . SER A 1 136 ? -5.159 10.084 16.115 1.00 94.38 136 SER A CA 1
ATOM 987 C C . SER A 1 136 ? -3.660 10.251 15.860 1.00 94.38 136 SER A C 1
ATOM 989 O O . SER A 1 136 ? -3.244 10.900 14.898 1.00 94.38 136 SER A O 1
ATOM 991 N N . LYS A 1 137 ? -2.812 9.62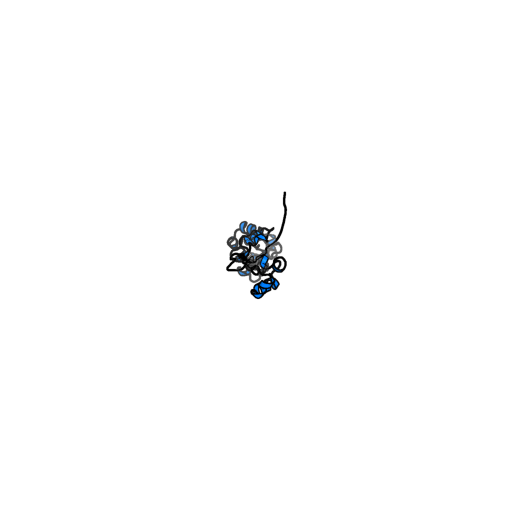2 16.684 1.00 94.50 137 LYS A N 1
ATOM 992 C CA . LYS A 1 137 ? -1.362 9.582 16.419 1.00 94.50 137 LYS A CA 1
ATOM 993 C C . LYS A 1 137 ? -1.033 8.987 15.040 1.00 94.50 137 LYS A C 1
ATOM 995 O O . LYS A 1 137 ? -0.057 9.407 14.431 1.00 94.50 137 LYS A O 1
ATOM 1000 N N . HIS A 1 138 ? -1.873 8.086 14.524 1.00 94.56 138 HIS A N 1
ATOM 1001 C CA . HIS A 1 138 ? -1.690 7.485 13.200 1.00 94.56 138 HIS A CA 1
ATOM 1002 C C . HIS A 1 138 ? -1.925 8.470 12.051 1.00 94.56 138 HIS A C 1
ATOM 1004 O O . HIS A 1 138 ? -1.318 8.314 11.001 1.00 94.56 138 HIS A O 1
ATOM 1010 N N . THR A 1 139 ? -2.734 9.517 12.242 1.00 94.94 139 THR A N 1
ATOM 1011 C CA . THR A 1 139 ? -2.987 10.539 11.209 1.00 94.94 139 THR A CA 1
ATOM 1012 C C . THR A 1 139 ? -1.716 11.317 10.841 1.00 94.94 139 THR A C 1
ATOM 1014 O O . THR A 1 139 ? -1.646 11.910 9.771 1.00 94.94 139 THR A O 1
ATOM 1017 N N . LYS A 1 140 ? -0.692 11.295 11.708 1.00 94.38 140 LYS A N 1
ATOM 1018 C CA . LYS A 1 140 ? 0.621 11.917 11.471 1.00 94.38 140 LYS A CA 1
ATOM 1019 C C . LYS A 1 140 ? 1.615 11.003 10.745 1.00 94.38 140 LYS A C 1
ATOM 1021 O O . LYS A 1 140 ? 2.718 11.443 10.438 1.00 94.38 140 LYS A O 1
ATOM 1026 N N . LEU A 1 141 ? 1.267 9.737 10.522 1.00 95.38 141 LEU A N 1
ATOM 1027 C CA . LEU A 1 141 ? 2.141 8.753 9.891 1.00 95.38 141 LEU A CA 1
ATOM 1028 C C . LEU A 1 141 ? 1.804 8.629 8.405 1.00 95.38 141 LEU A C 1
ATOM 1030 O O . LEU A 1 141 ? 0.639 8.668 8.013 1.00 95.38 141 LEU A O 1
ATOM 1034 N N . ALA A 1 142 ? 2.830 8.439 7.578 1.00 97.00 142 ALA A N 1
ATOM 1035 C CA . ALA A 1 142 ? 2.627 8.075 6.182 1.00 97.00 142 ALA A CA 1
ATOM 1036 C C . ALA A 1 142 ? 2.069 6.649 6.066 1.00 97.00 142 ALA A C 1
ATOM 1038 O O . ALA A 1 142 ? 2.361 5.795 6.908 1.00 97.00 142 ALA A O 1
ATOM 1039 N N . CYS A 1 143 ? 1.332 6.357 4.991 1.00 96.44 143 CYS A N 1
ATOM 1040 C CA . CYS A 1 143 ? 0.753 5.027 4.771 1.00 96.44 143 CYS A CA 1
ATOM 1041 C C . CYS A 1 143 ? 1.823 3.924 4.802 1.00 96.44 143 CYS A C 1
ATOM 1043 O O . CYS A 1 143 ? 1.620 2.877 5.420 1.00 96.44 143 CYS A O 1
ATOM 1045 N N . SER A 1 144 ? 2.992 4.188 4.210 1.00 96.06 144 SER A N 1
ATOM 1046 C CA . SER A 1 144 ? 4.118 3.247 4.177 1.00 96.06 144 SER A CA 1
ATOM 1047 C C . SER A 1 144 ? 4.768 2.954 5.522 1.00 96.06 144 SER A C 1
ATOM 1049 O O . SER A 1 144 ? 5.546 2.010 5.611 1.00 96.06 144 SER A O 1
ATOM 1051 N N . PHE A 1 145 ? 4.492 3.750 6.559 1.00 95.69 145 PHE A N 1
ATOM 1052 C CA . PHE A 1 145 ? 5.038 3.486 7.888 1.00 95.69 145 PHE A CA 1
ATOM 1053 C C . PHE A 1 145 ? 4.532 2.141 8.418 1.00 95.69 145 PHE A C 1
ATOM 1055 O O . PHE A 1 145 ? 5.310 1.326 8.905 1.00 95.69 145 PHE A O 1
ATOM 1062 N N . CYS A 1 146 ? 3.229 1.887 8.266 1.00 94.31 146 CYS A N 1
ATOM 1063 C CA . CYS A 1 146 ? 2.628 0.603 8.614 1.00 94.31 146 CYS A CA 1
ATOM 1064 C C . CYS A 1 146 ? 2.617 -0.357 7.412 1.00 94.31 146 CYS A C 1
ATOM 1066 O O . CYS A 1 146 ? 2.891 -1.546 7.566 1.00 94.31 146 CYS A O 1
ATOM 1068 N N . HIS A 1 147 ? 2.315 0.140 6.208 1.00 95.62 147 HIS A N 1
ATOM 1069 C CA . HIS A 1 147 ? 2.253 -0.661 4.982 1.00 95.62 147 HIS A CA 1
ATOM 1070 C C . HIS A 1 147 ? 3.571 -0.605 4.205 1.00 95.62 147 HIS A C 1
ATOM 1072 O O . HIS A 1 147 ? 3.665 0.010 3.147 1.00 95.62 147 HIS A O 1
ATOM 1078 N N . ASN A 1 148 ? 4.599 -1.270 4.727 1.00 93.19 148 ASN A N 1
ATOM 1079 C CA . ASN A 1 148 ? 5.928 -1.300 4.107 1.00 93.19 148 ASN A CA 1
ATOM 1080 C C . ASN A 1 148 ? 6.064 -2.300 2.941 1.00 93.19 148 ASN A C 1
ATOM 1082 O O . ASN A 1 148 ? 7.038 -2.255 2.192 1.00 93.19 148 ASN A O 1
ATOM 1086 N N . VAL A 1 149 ? 5.091 -3.197 2.777 1.00 94.88 149 VAL A N 1
ATOM 1087 C CA . VAL A 1 149 ? 5.010 -4.153 1.670 1.00 94.88 149 VAL A CA 1
ATOM 1088 C C . VAL A 1 149 ? 3.642 -4.009 1.023 1.00 94.88 149 VAL A C 1
ATOM 1090 O O . VAL A 1 149 ? 2.612 -4.094 1.694 1.00 94.88 149 VAL A O 1
ATOM 1093 N N . HIS A 1 150 ? 3.623 -3.789 -0.289 1.00 94.38 150 HIS A N 1
ATOM 1094 C CA . HIS A 1 150 ? 2.376 -3.619 -1.025 1.00 94.38 150 HIS A CA 1
ATOM 1095 C C . HIS A 1 150 ? 1.517 -4.890 -0.954 1.00 94.38 150 HIS A C 1
ATOM 1097 O O . HIS A 1 150 ? 2.022 -5.999 -1.105 1.00 94.38 150 HIS A O 1
ATOM 1103 N N . GLY A 1 151 ? 0.220 -4.730 -0.681 1.00 92.44 151 GLY A N 1
ATOM 1104 C CA . GLY A 1 151 ? -0.717 -5.844 -0.487 1.00 92.44 151 GLY A CA 1
ATOM 1105 C C . GLY A 1 151 ? -0.641 -6.528 0.885 1.00 92.44 151 GLY A C 1
ATOM 1106 O O . GLY A 1 151 ? -1.517 -7.326 1.210 1.00 92.44 151 GLY A O 1
ATOM 1107 N N . LYS A 1 152 ? 0.346 -6.200 1.730 1.00 94.44 152 LYS A N 1
ATOM 1108 C CA . LYS A 1 152 ? 0.446 -6.740 3.091 1.00 94.44 152 LYS A CA 1
ATOM 1109 C C . LYS A 1 152 ? -0.343 -5.880 4.078 1.00 94.44 152 LYS A C 1
ATOM 1111 O O . LYS A 1 152 ? -0.152 -4.664 4.167 1.00 94.44 152 LYS A O 1
ATOM 1116 N N . ILE A 1 153 ? -1.184 -6.531 4.879 1.00 93.62 153 ILE A N 1
ATOM 1117 C CA . ILE A 1 153 ? -1.828 -5.911 6.041 1.00 93.62 153 ILE A CA 1
ATOM 1118 C C . ILE A 1 153 ? -0.923 -6.142 7.264 1.00 93.62 153 ILE A C 1
ATOM 1120 O O . ILE A 1 153 ? -0.664 -7.298 7.608 1.00 93.62 153 ILE A O 1
ATOM 1124 N N . PRO A 1 154 ? -0.406 -5.083 7.912 1.00 93.81 154 PRO A N 1
ATOM 1125 C CA . PRO A 1 154 ? 0.443 -5.215 9.089 1.00 93.81 154 PRO A CA 1
ATOM 1126 C C . PRO A 1 154 ? -0.364 -5.661 10.311 1.00 93.81 154 PRO A C 1
ATOM 1128 O O . PRO A 1 154 ? -1.575 -5.444 10.403 1.00 93.81 154 PRO A O 1
ATOM 1131 N N . LEU A 1 155 ? 0.331 -6.268 11.271 1.00 93.50 155 LEU A N 1
ATOM 1132 C CA . LEU A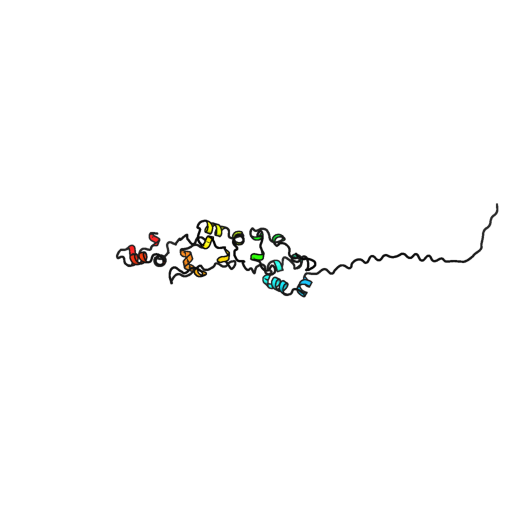 1 155 ? -0.252 -6.622 12.563 1.00 93.50 155 LEU A CA 1
ATOM 1133 C C . LEU A 1 155 ? -0.149 -5.428 13.510 1.00 93.50 155 LEU A C 1
ATOM 1135 O O . LEU A 1 155 ? 0.910 -4.808 13.607 1.00 93.50 155 LEU A O 1
ATOM 1139 N N . CYS A 1 156 ? -1.215 -5.149 14.262 1.00 93.25 156 CYS A N 1
ATOM 1140 C CA . CYS A 1 156 ? -1.219 -4.098 15.286 1.00 93.25 156 CYS A CA 1
ATOM 1141 C C . CYS A 1 156 ? -0.119 -4.335 16.333 1.00 93.25 156 CYS A C 1
ATOM 1143 O O . CYS A 1 156 ? 0.498 -3.391 16.828 1.00 93.25 156 CYS A O 1
ATOM 1145 N N . THR A 1 157 ? 0.171 -5.609 16.609 1.00 93.81 157 THR A N 1
ATOM 1146 C CA . THR A 1 157 ? 1.158 -6.058 17.594 1.00 93.81 157 THR A CA 1
ATOM 1147 C C . THR A 1 157 ? 2.612 -5.815 17.205 1.00 93.81 157 THR A C 1
ATOM 1149 O O . THR A 1 157 ? 3.494 -6.005 18.034 1.00 93.81 157 THR A O 1
ATOM 1152 N N . GLN A 1 158 ? 2.884 -5.328 15.988 1.00 92.81 158 GLN A N 1
ATOM 1153 C CA . GLN A 1 158 ? 4.222 -4.843 15.625 1.00 92.81 158 GLN A CA 1
ATOM 1154 C C . GLN A 1 158 ? 4.626 -3.602 16.433 1.00 92.81 158 GLN A C 1
ATOM 1156 O O . GLN A 1 158 ? 5.815 -3.339 16.590 1.00 92.81 158 GLN A O 1
ATOM 1161 N N . CYS A 1 159 ? 3.652 -2.839 16.943 1.00 94.31 159 CYS A N 1
ATOM 1162 C CA . CYS A 1 159 ? 3.910 -1.635 17.738 1.00 94.31 159 CYS A CA 1
ATOM 1163 C C . CYS A 1 159 ? 3.071 -1.551 19.022 1.00 94.31 159 CYS A C 1
ATOM 1165 O O . CYS A 1 159 ? 3.510 -0.939 19.994 1.00 94.31 159 CYS A O 1
ATOM 1167 N N . HIS A 1 160 ? 1.874 -2.142 19.052 1.00 94.44 160 HIS A N 1
ATOM 1168 C CA . HIS A 1 160 ? 0.954 -2.048 20.186 1.00 94.44 160 HIS A CA 1
ATOM 1169 C C . HIS A 1 160 ? 0.897 -3.341 20.997 1.00 94.44 160 HIS A C 1
ATOM 1171 O O . HIS A 1 160 ? 0.735 -4.427 20.451 1.00 94.44 160 HIS A O 1
ATOM 1177 N N . LYS A 1 161 ? 0.963 -3.224 22.325 1.00 95.00 161 LYS A N 1
ATOM 1178 C CA . LYS A 1 161 ? 0.727 -4.362 23.217 1.00 95.00 161 LYS A CA 1
ATOM 1179 C C . LYS A 1 161 ? -0.781 -4.638 23.335 1.00 95.00 161 LYS A C 1
ATOM 1181 O O . LYS A 1 161 ? -1.547 -3.675 23.411 1.00 95.00 161 LYS A O 1
ATOM 1186 N N . PRO A 1 162 ? -1.211 -5.910 23.375 1.00 95.06 162 PRO A N 1
ATOM 1187 C CA . PRO A 1 162 ? -2.593 -6.264 23.689 1.00 95.06 162 PRO A CA 1
ATOM 1188 C C . PRO A 1 162 ? -3.016 -5.769 25.078 1.00 95.06 162 PRO A C 1
ATOM 1190 O O . PRO A 1 162 ? -2.174 -5.540 25.948 1.00 95.06 162 PRO A O 1
ATOM 1193 N N . HIS A 1 163 ? -4.325 -5.629 25.301 1.00 93.75 163 HIS A N 1
ATOM 1194 C CA . HIS A 1 163 ? -4.861 -5.180 26.594 1.00 93.75 163 HIS A CA 1
ATOM 1195 C C . HIS A 1 163 ? -4.903 -6.298 27.651 1.00 93.75 163 HIS A C 1
ATOM 1197 O O . HIS A 1 163 ? -5.067 -6.019 28.835 1.00 93.75 163 HIS A O 1
ATOM 1203 N N . SER A 1 164 ? -4.729 -7.558 27.250 1.00 92.75 164 SER A N 1
ATOM 1204 C CA . SER A 1 164 ? -4.557 -8.702 28.148 1.00 92.75 164 SER A CA 1
ATOM 1205 C C . SER A 1 164 ? -3.717 -9.793 27.482 1.00 92.75 164 SER A C 1
ATOM 1207 O O . SER A 1 164 ? -3.545 -9.791 26.265 1.00 92.75 164 SER A O 1
ATOM 1209 N N . ALA A 1 165 ? -3.180 -10.721 28.280 1.00 91.38 165 ALA A N 1
ATOM 1210 C CA . ALA A 1 165 ? -2.337 -11.814 27.783 1.00 91.38 165 ALA A CA 1
ATOM 1211 C C . ALA A 1 165 ? -3.083 -12.783 26.847 1.00 91.38 165 ALA A C 1
ATOM 1213 O O . ALA A 1 165 ? -2.461 -13.418 26.002 1.00 91.38 165 ALA A O 1
ATOM 1214 N N . ASP A 1 166 ? -4.408 -12.851 26.975 1.00 89.56 166 ASP A N 1
ATOM 1215 C CA . ASP A 1 166 ? -5.257 -13.749 26.192 1.00 89.56 166 ASP A CA 1
ATOM 1216 C C . ASP A 1 166 ? -5.706 -13.135 24.853 1.00 89.56 166 ASP A C 1
ATOM 1218 O O . ASP A 1 166 ? -6.336 -13.821 24.053 1.00 89.56 166 ASP A O 1
ATOM 1222 N N . MET A 1 167 ? -5.417 -11.849 24.604 1.00 92.12 167 MET A N 1
ATOM 1223 C CA . MET A 1 167 ? -5.766 -11.173 23.352 1.00 92.12 167 MET A CA 1
ATOM 1224 C C . MET A 1 167 ? -4.655 -11.330 22.311 1.00 92.12 167 MET A C 1
ATOM 1226 O O . MET A 1 167 ? -3.542 -10.822 22.471 1.00 92.12 167 MET A O 1
ATOM 1230 N N . GLY A 1 168 ? -4.986 -11.970 21.192 1.00 91.31 168 GLY A N 1
ATOM 1231 C CA . GLY A 1 168 ? -4.137 -12.048 20.011 1.00 91.31 168 GLY A CA 1
ATOM 1232 C C . GLY A 1 168 ? -4.314 -10.851 19.071 1.00 91.31 168 GLY A C 1
ATOM 1233 O O . GLY A 1 168 ? -5.214 -10.024 19.210 1.00 91.31 168 GLY A O 1
ATOM 1234 N N . SER A 1 169 ? -3.475 -10.772 18.030 1.00 90.50 169 SER A N 1
ATOM 1235 C CA . SER A 1 169 ? -3.573 -9.681 17.043 1.00 90.50 169 SER A CA 1
ATOM 1236 C C . SER A 1 169 ? -4.890 -9.682 16.254 1.00 90.50 169 SER A C 1
ATOM 1238 O O . SER A 1 169 ? -5.257 -8.648 15.691 1.00 90.50 169 SER A O 1
ATOM 1240 N N . ALA A 1 170 ? -5.575 -10.824 16.159 1.00 90.31 170 ALA A N 1
ATOM 1241 C CA . ALA A 1 170 ? -6.876 -10.917 15.502 1.00 90.31 170 ALA A CA 1
ATOM 1242 C C . ALA A 1 170 ? -7.970 -10.207 16.315 1.00 90.31 170 ALA A C 1
ATOM 1244 O O . ALA A 1 170 ? -8.861 -9.584 15.736 1.00 90.31 170 ALA A O 1
ATOM 1245 N N . ASP A 1 171 ? -7.850 -10.219 17.644 1.00 93.00 171 ASP A N 1
ATOM 1246 C CA . ASP A 1 171 ? -8.848 -9.665 18.556 1.00 93.00 171 ASP A CA 1
ATOM 1247 C C . ASP A 1 171 ? -8.888 -8.140 18.537 1.00 93.00 171 ASP A C 1
ATOM 1249 O O . ASP A 1 171 ? -9.927 -7.546 18.817 1.00 93.00 171 ASP A O 1
ATOM 1253 N N . CYS A 1 172 ? -7.793 -7.484 18.138 1.00 93.38 172 CYS A N 1
ATOM 1254 C CA . CYS A 1 172 ? -7.722 -6.025 18.061 1.00 93.38 172 CYS A CA 1
ATOM 1255 C C . CYS A 1 172 ? -8.866 -5.445 17.216 1.00 93.38 172 CYS A C 1
ATOM 1257 O O . CYS A 1 172 ? -9.433 -4.414 17.572 1.00 93.38 172 CYS A O 1
ATOM 1259 N N . LYS A 1 173 ? -9.228 -6.134 16.123 1.00 92.88 173 LYS A N 1
ATOM 1260 C CA . LYS A 1 173 ? -10.268 -5.702 15.179 1.00 92.88 173 LYS A CA 1
ATOM 1261 C C . LYS A 1 173 ? -11.694 -5.878 15.697 1.00 92.88 173 LYS A C 1
ATOM 1263 O O . LYS A 1 173 ? -12.611 -5.352 15.079 1.00 92.88 173 LYS A O 1
ATOM 1268 N N . ARG A 1 174 ? -11.884 -6.592 16.813 1.00 92.75 174 ARG A N 1
ATOM 1269 C CA . ARG A 1 174 ? -13.193 -6.697 17.473 1.00 92.75 174 ARG A CA 1
ATOM 1270 C C . ARG A 1 174 ? -13.623 -5.380 18.103 1.00 92.75 174 ARG A C 1
ATOM 1272 O O . ARG A 1 174 ? -14.817 -5.169 18.237 1.00 92.75 174 ARG A O 1
ATOM 1279 N N . CYS A 1 175 ? -12.648 -4.554 18.492 1.00 93.94 175 CYS A N 1
ATOM 1280 C CA . CYS A 1 175 ? -12.867 -3.288 19.187 1.00 93.94 175 CYS A CA 1
ATOM 1281 C C . CYS A 1 175 ? -12.378 -2.082 18.376 1.00 93.94 175 CYS A C 1
ATOM 1283 O O . CYS A 1 175 ? -13.027 -1.045 18.355 1.00 93.94 175 CYS A O 1
ATOM 1285 N N . HIS A 1 176 ? -11.221 -2.197 17.722 1.00 94.25 176 HIS A N 1
ATOM 1286 C CA . HIS A 1 176 ? -10.576 -1.099 17.006 1.00 94.25 176 HIS A CA 1
ATOM 1287 C C . HIS A 1 176 ? -10.652 -1.298 15.500 1.00 94.25 176 HIS A C 1
ATOM 1289 O O . HIS A 1 176 ? -10.315 -2.359 14.977 1.00 94.25 176 HIS A O 1
ATOM 1295 N N . GLN A 1 177 ? -10.961 -0.235 14.767 1.00 92.88 177 GLN A N 1
ATOM 1296 C CA . GLN A 1 177 ? -10.877 -0.267 13.315 1.00 92.88 177 GLN A CA 1
ATOM 1297 C C . GLN A 1 177 ? -9.536 0.288 12.823 1.00 92.88 177 GLN A C 1
ATOM 1299 O O . GLN A 1 177 ? -9.082 1.357 13.242 1.00 92.88 177 GLN A O 1
ATOM 1304 N N . ALA A 1 178 ? -8.922 -0.390 11.849 1.00 92.81 178 ALA A N 1
ATOM 1305 C CA . ALA A 1 178 ? -7.819 0.198 11.095 1.00 92.81 178 ALA A CA 1
ATOM 1306 C C . ALA A 1 178 ? -8.258 1.535 10.468 1.00 92.81 178 ALA A C 1
ATOM 1308 O O . ALA A 1 178 ? -9.408 1.692 10.040 1.00 92.81 178 ALA A O 1
ATOM 1309 N N . HIS A 1 179 ? -7.337 2.500 10.446 1.00 95.00 179 HIS A N 1
ATOM 1310 C CA . HIS A 1 179 ? -7.572 3.878 9.996 1.00 95.00 179 HIS A CA 1
ATOM 1311 C C . HIS A 1 179 ? -8.580 4.691 10.837 1.00 95.00 179 HIS A C 1
ATOM 1313 O O . HIS A 1 179 ? -8.775 5.862 10.541 1.00 95.00 179 HIS A O 1
ATOM 1319 N N . MET A 1 180 ? -9.179 4.117 11.892 1.00 95.12 180 MET A N 1
ATOM 1320 C CA . MET A 1 180 ? -10.025 4.806 12.886 1.00 95.12 180 MET A CA 1
ATOM 1321 C C . MET A 1 180 ? -9.814 4.191 14.286 1.00 95.12 180 MET A C 1
ATOM 1323 O O . MET A 1 180 ? -10.768 3.741 14.916 1.00 95.12 180 MET A O 1
ATOM 1327 N N . PRO A 1 181 ? -8.570 4.105 14.793 1.00 92.25 181 PRO A N 1
ATOM 1328 C CA . PRO A 1 181 ? -8.264 3.282 15.966 1.00 92.25 181 PRO A CA 1
ATOM 1329 C C . PRO A 1 181 ? -8.935 3.768 17.260 1.00 92.25 181 PRO A C 1
ATOM 1331 O O . PRO A 1 181 ? -9.066 2.997 18.204 1.00 92.25 181 PRO A O 1
ATOM 1334 N N . THR A 1 182 ? -9.353 5.032 17.322 1.00 92.12 182 THR A N 1
ATOM 1335 C CA . THR A 1 182 ? -10.062 5.619 18.469 1.00 92.12 182 THR A CA 1
ATOM 1336 C C . THR A 1 182 ? -11.577 5.416 18.412 1.00 92.12 182 THR A C 1
ATOM 1338 O O . THR A 1 182 ? -12.244 5.631 19.420 1.00 92.12 182 THR A O 1
ATOM 1341 N N . ALA A 1 183 ? -1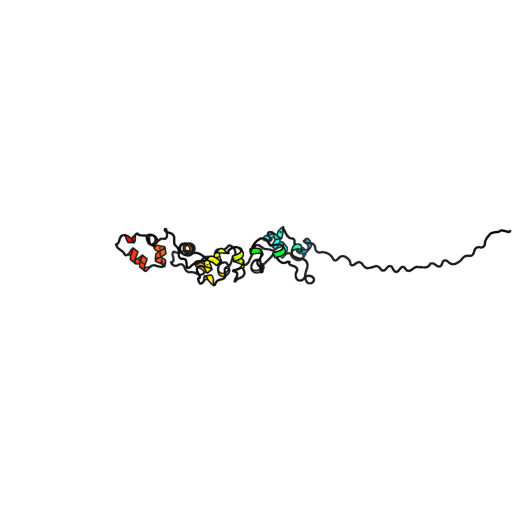2.121 4.976 17.272 1.00 93.88 183 ALA A N 1
ATOM 1342 C CA . ALA A 1 183 ? -13.518 4.576 17.140 1.00 93.88 183 ALA A CA 1
ATOM 1343 C C . ALA A 1 183 ? -13.692 3.168 17.710 1.00 93.88 183 ALA A C 1
ATOM 1345 O O . ALA A 1 183 ? -13.626 2.184 16.973 1.00 93.88 183 ALA A O 1
ATOM 1346 N N . VAL A 1 184 ? -13.835 3.065 19.030 1.00 92.62 184 VAL A N 1
ATOM 1347 C CA . VAL A 1 184 ? -14.059 1.767 19.666 1.00 92.62 184 VAL A CA 1
ATOM 1348 C C . VAL A 1 184 ? -15.497 1.331 19.421 1.00 92.62 184 VAL A C 1
ATOM 1350 O O . VAL A 1 184 ? -16.437 2.013 19.815 1.00 92.62 184 VAL A O 1
ATOM 1353 N N . THR A 1 185 ? -15.653 0.183 18.777 1.00 92.38 185 THR A N 1
ATOM 1354 C CA . THR A 1 185 ? -16.941 -0.443 18.464 1.00 92.38 185 THR A CA 1
ATOM 1355 C C . THR A 1 185 ? -16.835 -1.922 18.753 1.00 92.38 185 THR A C 1
ATOM 1357 O O . THR A 1 185 ? -15.804 -2.497 18.440 1.00 92.38 185 THR A O 1
ATOM 1360 N N . TYR A 1 186 ? -17.875 -2.557 19.270 1.00 93.06 186 TYR A N 1
ATOM 1361 C CA . TYR A 1 186 ? -17.850 -3.979 19.602 1.00 93.06 186 TYR A CA 1
ATOM 1362 C C . TYR A 1 186 ? -19.159 -4.641 19.188 1.00 93.06 186 TYR A C 1
ATOM 1364 O O . TYR A 1 186 ? -20.208 -4.004 19.137 1.00 93.06 186 TYR A O 1
ATOM 1372 N N . ALA A 1 187 ? -19.082 -5.925 18.847 1.00 93.19 187 ALA A N 1
ATOM 1373 C CA . ALA A 1 187 ? -20.251 -6.711 18.483 1.00 93.19 187 ALA A CA 1
ATOM 1374 C C . ALA A 1 187 ? -20.995 -7.203 19.733 1.00 93.19 187 ALA A C 1
ATOM 1376 O O . ALA A 1 187 ? -20.405 -7.347 20.808 1.00 93.19 187 ALA A O 1
ATOM 1377 N N . SER A 1 188 ? -22.283 -7.510 19.572 1.00 92.38 188 SER A N 1
ATOM 1378 C CA . SER A 1 188 ? -23.169 -7.989 20.642 1.00 92.38 188 SER A CA 1
ATOM 1379 C C . SER A 1 188 ? -22.781 -9.357 21.217 1.00 92.38 188 SER A C 1
ATOM 1381 O O . SER A 1 188 ? -23.352 -9.788 22.210 1.00 92.38 188 SER A O 1
ATOM 1383 N N . ASP A 1 189 ? -21.827 -10.058 20.603 1.00 93.12 189 ASP A N 1
ATOM 1384 C CA . ASP A 1 189 ? -21.255 -11.318 21.087 1.00 93.12 189 ASP A CA 1
ATOM 1385 C C . ASP A 1 189 ? -19.979 -11.107 21.932 1.00 93.12 189 ASP A C 1
ATOM 1387 O O . ASP A 1 189 ? -19.321 -12.067 22.336 1.00 93.12 189 ASP A O 1
ATOM 1391 N N . THR A 1 190 ? -19.578 -9.855 22.178 1.00 93.44 190 THR A N 1
ATOM 1392 C CA . THR A 1 190 ? -18.344 -9.551 22.909 1.00 93.44 190 THR A CA 1
ATOM 1393 C C . THR A 1 190 ? -18.473 -9.957 24.373 1.00 93.44 190 THR A C 1
ATOM 1395 O O . THR A 1 190 ? -19.347 -9.494 25.101 1.00 93.44 190 THR A O 1
ATOM 1398 N N . THR A 1 191 ? -17.569 -10.827 24.823 1.00 92.75 191 THR A N 1
ATOM 1399 C CA . THR A 1 191 ? -17.631 -11.404 26.170 1.00 92.75 191 THR A CA 1
ATOM 1400 C C . THR A 1 191 ? -17.181 -10.418 27.253 1.00 92.75 191 THR A C 1
ATOM 1402 O O . THR A 1 191 ? -16.286 -9.597 27.038 1.00 92.75 191 THR A O 1
ATOM 1405 N N . ASN A 1 192 ? -17.709 -10.571 28.474 1.00 93.56 192 ASN A N 1
ATOM 1406 C CA . ASN A 1 192 ? -17.325 -9.751 29.637 1.00 93.56 192 ASN A CA 1
ATOM 1407 C C . ASN A 1 192 ? -15.813 -9.781 29.914 1.00 93.56 192 ASN A C 1
ATOM 1409 O O . ASN A 1 192 ? -15.244 -8.795 30.382 1.00 93.56 192 ASN A O 1
ATOM 1413 N N . LYS A 1 193 ? -15.136 -10.894 29.591 1.00 92.25 193 LYS A N 1
ATOM 1414 C CA . LYS A 1 193 ? -13.678 -11.036 29.725 1.00 92.25 193 LYS A CA 1
ATOM 1415 C C . LYS A 1 193 ? -12.918 -10.034 28.846 1.00 92.25 193 LYS A C 1
ATOM 1417 O O . LYS A 1 193 ? -11.904 -9.483 29.276 1.00 92.25 193 LYS A O 1
ATOM 1422 N N . MET A 1 194 ? -13.420 -9.751 27.644 1.00 93.25 194 MET A N 1
ATOM 1423 C CA . MET A 1 194 ? -12.829 -8.745 26.756 1.00 93.25 194 MET A CA 1
ATOM 1424 C C . MET A 1 194 ? -12.964 -7.347 27.365 1.00 93.25 194 MET A C 1
ATOM 1426 O O . MET A 1 194 ? -11.986 -6.604 27.420 1.00 93.25 194 MET A O 1
ATOM 1430 N N . CYS A 1 195 ? -14.134 -7.029 27.928 1.00 94.00 195 CYS A N 1
ATOM 1431 C CA . CYS A 1 195 ? -14.383 -5.770 28.634 1.00 94.00 195 CYS A CA 1
ATOM 1432 C C . CYS A 1 195 ? -13.484 -5.626 29.874 1.00 94.00 195 CYS A C 1
ATOM 1434 O O . CYS A 1 195 ? -12.932 -4.554 30.121 1.00 94.00 195 CYS A O 1
ATOM 1436 N N . ALA A 1 196 ? -13.272 -6.714 30.623 1.00 94.12 196 ALA A N 1
ATOM 1437 C CA . ALA A 1 196 ? -12.437 -6.748 31.826 1.00 94.12 196 ALA A CA 1
ATOM 1438 C C . ALA A 1 196 ? -10.969 -6.364 31.569 1.00 94.12 196 ALA A C 1
ATOM 1440 O O . ALA A 1 196 ? -10.293 -5.907 32.491 1.00 94.12 196 ALA A O 1
ATOM 1441 N N . SER A 1 197 ? -10.493 -6.481 30.322 1.00 93.56 197 SER A N 1
ATOM 1442 C CA . SER A 1 197 ? -9.135 -6.072 29.933 1.00 93.56 197 SER A CA 1
ATOM 1443 C C . SER A 1 197 ? -8.897 -4.562 30.101 1.00 93.56 197 SER A C 1
ATOM 1445 O O . SER A 1 197 ? -7.763 -4.138 30.294 1.00 93.56 197 SER A O 1
ATOM 1447 N N . CYS A 1 198 ? -9.958 -3.745 30.091 1.00 92.62 198 CYS A N 1
ATOM 1448 C CA . CYS A 1 198 ? -9.896 -2.312 30.420 1.00 92.62 198 CYS A CA 1
ATOM 1449 C C . CYS A 1 198 ? -10.722 -1.962 31.668 1.00 92.62 198 CYS A C 1
ATOM 1451 O O . CYS A 1 198 ? -10.346 -1.089 32.448 1.00 92.62 198 CYS A O 1
ATOM 1453 N N . HIS A 1 199 ? -11.826 -2.672 31.899 1.00 94.44 199 HIS A N 1
ATOM 1454 C CA . HIS A 1 199 ? -12.788 -2.416 32.969 1.00 94.44 199 HIS A CA 1
ATOM 1455 C C . HIS A 1 199 ? -12.656 -3.412 34.129 1.00 94.44 199 HIS A C 1
ATOM 1457 O O . HIS A 1 199 ? -13.655 -3.923 34.636 1.00 94.44 199 HIS A O 1
ATOM 1463 N N . LYS A 1 200 ? -11.424 -3.678 34.583 1.00 94.31 200 LYS A N 1
ATOM 1464 C CA . LYS A 1 200 ? -11.128 -4.680 35.624 1.00 94.31 200 LYS A CA 1
ATOM 1465 C C . LYS A 1 200 ? -12.000 -4.528 36.877 1.00 94.31 200 LYS A C 1
ATOM 1467 O O . LYS A 1 200 ? -12.607 -5.496 37.314 1.00 94.31 200 LYS A O 1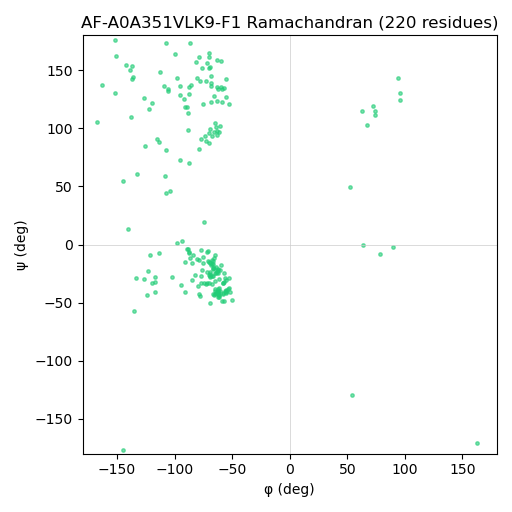
ATOM 1472 N N . LYS A 1 201 ? -12.132 -3.306 37.406 1.00 96.31 201 LYS A N 1
ATOM 1473 C CA . LYS A 1 201 ? -12.951 -3.035 38.604 1.00 96.31 201 LYS A CA 1
ATOM 1474 C C . LYS A 1 201 ? -14.431 -3.372 38.398 1.00 96.31 201 LYS A C 1
ATOM 1476 O O . LYS A 1 201 ? -15.044 -3.978 39.267 1.00 96.31 201 LYS A O 1
ATOM 1481 N N . ALA A 1 202 ? -14.998 -3.002 37.248 1.00 95.19 202 ALA A N 1
ATOM 1482 C CA . ALA A 1 202 ? -16.399 -3.286 36.944 1.00 95.19 202 ALA A CA 1
ATOM 1483 C C . ALA A 1 202 ? -16.639 -4.795 36.795 1.00 95.19 202 ALA A C 1
ATOM 1485 O O . ALA A 1 202 ? -17.596 -5.318 37.357 1.00 95.19 202 ALA A O 1
ATOM 1486 N N . ALA A 1 203 ? -15.730 -5.501 36.115 1.00 94.06 203 ALA A N 1
ATOM 1487 C CA . ALA A 1 203 ? -15.786 -6.955 36.004 1.00 94.06 203 ALA A CA 1
ATOM 1488 C C . ALA A 1 203 ? -15.672 -7.639 37.378 1.00 94.06 203 ALA A C 1
ATOM 1490 O O . ALA A 1 203 ? -16.446 -8.540 37.683 1.00 94.06 203 ALA A O 1
ATOM 1491 N N . GLU A 1 204 ? -14.766 -7.180 38.244 1.00 94.12 204 GLU A N 1
ATOM 1492 C CA . GLU A 1 204 ? -14.635 -7.697 39.611 1.00 94.12 204 GLU A CA 1
ATOM 1493 C C . GLU A 1 204 ? -15.895 -7.456 40.450 1.00 94.12 204 GLU A C 1
ATOM 1495 O O . GLU A 1 204 ? -16.311 -8.346 41.188 1.00 94.12 204 GLU A O 1
ATOM 1500 N N . HIS A 1 205 ? -16.523 -6.282 40.338 1.00 94.25 205 HIS A N 1
ATOM 1501 C CA . HIS A 1 205 ? -17.790 -5.999 41.017 1.00 94.25 205 HIS A CA 1
ATOM 1502 C C . HIS A 1 205 ? -18.922 -6.895 40.505 1.00 94.25 205 HIS A C 1
ATOM 1504 O O . HIS A 1 205 ? -19.694 -7.417 41.308 1.00 94.25 205 HIS A O 1
ATOM 1510 N N . LEU A 1 206 ? -18.992 -7.111 39.188 1.00 93.50 206 LEU A N 1
ATOM 1511 C CA . LEU A 1 206 ? -19.981 -7.990 38.569 1.00 93.50 206 LEU A CA 1
ATOM 1512 C C . LEU A 1 206 ? -19.824 -9.442 39.034 1.00 93.50 206 LEU A C 1
ATOM 1514 O O . LEU A 1 206 ? -20.815 -10.111 39.279 1.00 93.50 206 LEU A O 1
ATOM 1518 N N . ILE A 1 207 ? -18.591 -9.920 39.207 1.00 91.12 207 ILE A N 1
ATOM 1519 C CA . ILE A 1 207 ? -18.324 -11.290 39.674 1.00 91.12 207 ILE A CA 1
ATOM 1520 C C . ILE A 1 207 ? -18.618 -11.442 41.175 1.00 91.12 207 ILE A C 1
ATOM 1522 O O . ILE A 1 207 ? -19.036 -12.509 41.617 1.00 91.12 207 ILE A O 1
ATOM 1526 N N . LYS A 1 208 ? -18.403 -10.388 41.973 1.00 94.12 208 LYS A N 1
ATOM 1527 C CA . LYS A 1 208 ? -18.593 -10.414 43.435 1.00 94.12 208 LYS A CA 1
ATOM 1528 C C . LYS A 1 208 ? -20.031 -10.150 43.883 1.00 94.12 208 LYS A C 1
ATOM 1530 O O . LYS A 1 208 ? -20.343 -10.382 45.048 1.00 94.12 208 LYS A O 1
ATOM 1535 N N . THR A 1 209 ? -20.894 -9.620 43.015 1.00 93.00 209 THR A N 1
ATOM 1536 C CA . THR A 1 209 ? -22.283 -9.334 43.393 1.00 93.00 209 THR A CA 1
ATOM 1537 C C . THR A 1 209 ? -23.071 -10.622 43.637 1.00 93.00 209 THR A C 1
ATOM 1539 O O . THR A 1 209 ? -22.891 -11.630 42.958 1.00 93.00 209 THR A O 1
ATOM 1542 N N . THR A 1 210 ? -23.994 -10.574 44.594 1.00 94.75 210 THR A N 1
ATOM 1543 C CA . THR A 1 210 ? -24.955 -11.653 44.866 1.00 94.75 210 THR A CA 1
ATOM 1544 C C . THR A 1 210 ? -26.242 -11.512 44.050 1.00 94.75 210 THR A C 1
ATOM 1546 O O . THR A 1 210 ? -27.116 -12.375 44.108 1.00 94.75 210 THR A O 1
ATOM 1549 N N . THR A 1 211 ? -26.382 -10.426 43.283 1.00 94.31 211 THR A N 1
ATOM 1550 C CA . THR A 1 211 ? -27.567 -10.169 42.457 1.00 94.31 211 THR A CA 1
ATOM 1551 C C . THR A 1 211 ? -27.540 -10.973 41.153 1.00 94.31 211 THR A C 1
ATOM 1553 O O . THR A 1 211 ? -26.485 -11.399 40.685 1.00 94.31 211 THR A O 1
ATOM 1556 N N . LYS A 1 212 ? -28.707 -11.128 40.509 1.00 91.25 212 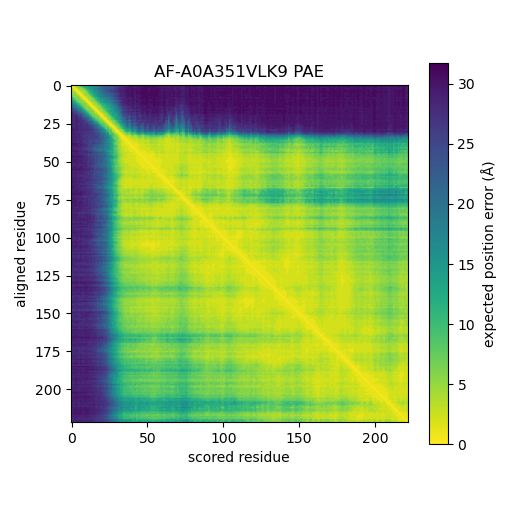LYS A N 1
ATOM 1557 C CA . LYS A 1 212 ? -28.844 -11.834 39.218 1.00 91.25 212 LYS A CA 1
ATOM 1558 C C . LYS A 1 212 ? -28.024 -11.220 38.074 1.00 91.25 212 LYS A C 1
ATOM 1560 O O . LYS A 1 212 ? -27.784 -11.888 37.077 1.00 91.25 212 LYS A O 1
ATOM 1565 N N . HIS A 1 213 ? -27.578 -9.970 38.209 1.00 90.81 213 HIS A N 1
ATOM 1566 C CA . HIS A 1 213 ? -26.797 -9.294 37.173 1.00 90.81 213 HIS A CA 1
ATOM 1567 C C . HIS A 1 213 ? -25.415 -9.912 36.954 1.00 90.81 213 HIS A C 1
ATOM 1569 O O . HIS A 1 213 ? -24.839 -9.677 35.898 1.00 90.81 213 HIS A O 1
ATOM 1575 N N . LYS A 1 214 ? -24.903 -10.731 37.886 1.00 92.25 214 LYS A N 1
ATOM 1576 C CA . LYS A 1 214 ? -23.614 -11.425 37.732 1.00 92.25 214 LYS A CA 1
ATOM 1577 C C . LYS A 1 214 ? -23.494 -12.224 36.421 1.00 92.25 214 LYS A C 1
ATOM 1579 O O . LYS A 1 214 ? -22.392 -12.365 35.901 1.00 92.25 214 LYS A O 1
ATOM 1584 N N . ASP A 1 215 ? -24.623 -12.708 35.891 1.00 90.25 215 ASP A N 1
ATOM 1585 C CA . ASP A 1 215 ? -24.697 -13.558 34.695 1.00 90.25 215 ASP A CA 1
ATOM 1586 C C . ASP A 1 215 ? -25.042 -12.765 33.414 1.00 90.25 215 ASP A C 1
ATOM 1588 O O . ASP A 1 215 ? -25.172 -13.341 32.335 1.00 90.25 215 ASP A O 1
ATOM 1592 N N . VAL A 1 216 ? -25.199 -11.439 33.504 1.00 91.88 216 VAL A N 1
ATOM 1593 C CA . VAL A 1 216 ? -25.556 -10.580 32.364 1.00 91.88 216 VAL A CA 1
ATOM 1594 C C . VAL A 1 216 ? -24.298 -10.141 31.610 1.00 91.88 216 VAL A C 1
ATOM 1596 O O . VAL A 1 216 ? -23.290 -9.742 32.203 1.00 91.88 216 VAL A O 1
ATOM 1599 N N . ALA A 1 217 ? -24.347 -10.197 30.278 1.00 94.19 217 ALA A N 1
ATOM 1600 C CA . ALA A 1 217 ? -23.260 -9.713 29.438 1.00 94.19 217 ALA A CA 1
ATOM 1601 C C . ALA A 1 217 ? -23.205 -8.173 29.434 1.00 94.19 217 ALA A C 1
ATOM 1603 O O . ALA A 1 217 ? -24.237 -7.509 29.381 1.00 94.19 217 ALA A O 1
ATOM 1604 N N . CYS A 1 218 ? -22.009 -7.578 29.448 1.00 94.50 218 CYS A N 1
ATOM 1605 C CA . CYS A 1 218 ? -21.829 -6.122 29.450 1.00 94.50 218 CYS A CA 1
ATOM 1606 C C . CYS A 1 218 ? -22.530 -5.461 28.252 1.00 94.50 218 CYS A C 1
ATOM 1608 O O . CYS A 1 218 ? -23.170 -4.422 28.414 1.00 94.50 218 CYS A O 1
ATOM 1610 N N . VAL A 1 219 ? -22.444 -6.120 27.093 1.00 95.25 219 VAL A N 1
ATOM 1611 C CA . VAL A 1 219 ? -23.047 -5.726 25.808 1.00 95.25 219 VAL A CA 1
ATOM 1612 C C . VAL A 1 219 ? -24.577 -5.750 25.792 1.00 95.25 219 VAL A C 1
ATOM 1614 O O . VAL A 1 219 ? -25.192 -5.244 24.863 1.00 95.25 219 VAL A O 1
ATOM 1617 N N . THR A 1 220 ? -25.225 -6.333 26.805 1.00 94.75 220 THR A N 1
ATOM 1618 C CA . THR A 1 220 ? -26.686 -6.244 26.940 1.00 94.75 220 THR A CA 1
ATOM 1619 C C . THR A 1 220 ? -27.125 -4.820 27.296 1.00 94.75 220 THR A C 1
ATOM 1621 O O . THR A 1 220 ? -28.255 -4.441 27.002 1.00 94.75 220 THR A O 1
ATOM 1624 N N . CYS A 1 221 ? -26.246 -4.030 27.922 1.00 92.38 221 CYS A N 1
ATOM 1625 C CA . CYS A 1 221 ? -26.572 -2.693 28.428 1.00 92.38 221 CYS A CA 1
ATOM 1626 C C . CYS A 1 221 ? -25.714 -1.560 27.832 1.00 92.38 221 CYS A C 1
ATOM 1628 O O . CYS A 1 221 ? -26.002 -0.400 28.121 1.00 92.38 221 CYS A O 1
ATOM 1630 N N . HIS A 1 222 ? -24.660 -1.876 27.072 1.00 88.69 222 HIS A N 1
ATOM 1631 C CA . HIS A 1 222 ? -23.706 -0.928 26.476 1.00 88.69 222 HIS A CA 1
ATOM 1632 C C . HIS A 1 222 ? -23.479 -1.301 25.014 1.00 88.69 222 HIS A C 1
ATOM 1634 O O . HIS A 1 222 ? -23.399 -0.372 24.182 1.00 88.69 222 HIS A O 1
#

Sequence (222 aa):
MKSLARFMKALGVAATLMGVTALTAVAADAPKAVLSNSDCVKCHSAAPEAVAANGGAHKTSVSCQDCHAGHPPTVKKIIPECSQCHSGKPHYKLAACLRCHNNPHTPKIIKLANNITEECLSCHSQQIVKLKQLPSKHTKLACSFCHNVHGKIPLCTQCHKPHSADMGSADCKRCHQAHMPTAVTYASDTTNKMCASCHKKAAEHLIKTTTKHKDVACVTCH

Solvent-accessible surface area (backbone atoms only — not comparable to full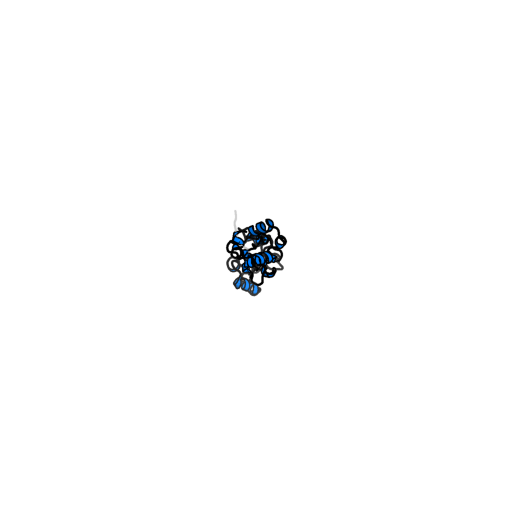-atom values): 14084 Å² total; per-residue (Å²): 134,85,83,83,87,87,88,84,90,81,88,87,75,91,78,79,79,79,76,81,75,81,76,80,77,74,78,72,79,74,82,74,87,77,88,53,67,82,52,48,53,79,78,39,55,67,55,57,51,38,19,73,76,42,10,66,64,55,56,75,75,46,55,64,55,80,45,36,76,51,53,74,85,85,32,85,81,29,64,70,66,67,60,82,77,41,67,97,47,64,59,47,70,55,88,64,59,58,48,30,36,70,36,76,43,25,52,81,64,59,56,64,46,78,78,38,43,72,75,54,40,46,78,46,52,68,51,57,53,40,21,65,76,47,71,51,82,65,58,78,51,39,55,22,74,66,40,58,45,91,94,51,82,67,62,63,61,80,81,44,80,62,70,42,95,88,50,54,69,75,53,50,61,52,38,28,38,86,54,26,65,84,56,71,49,71,58,81,83,52,50,52,70,67,51,29,47,79,40,47,68,60,44,51,50,38,70,68,46,92,54,82,64,49,81,57,55,58,50,80,83,106